Protein AF-A0AA42QEQ1-F1 (afdb_monomer)

Mean predicted aligned error: 14.88 Å

Solvent-accessible surface area (backbone atoms only — not comparable to full-atom values): 11589 Å² total; per-residue (Å²): 136,87,81,82,86,82,82,82,80,93,78,80,94,63,99,78,73,75,76,59,59,67,62,53,48,52,53,50,52,53,52,53,51,51,52,53,49,49,66,51,49,53,56,55,50,49,52,52,55,50,50,54,51,48,56,52,50,51,52,52,53,52,50,54,51,47,65,64,45,48,63,43,47,51,48,44,40,52,48,43,51,44,30,63,74,59,46,56,77,45,44,68,58,42,49,75,72,65,56,51,50,64,60,55,36,63,65,67,55,78,87,65,74,71,75,88,56,93,56,58,86,94,36,47,68,40,33,54,25,47,52,52,26,44,52,32,48,51,52,40,51,52,52,37,56,58,35,49,57,77,52,94,80,78,55,64,64,71,76,59,55,65,60,56,50,54,38,45,51,50,30,43,52,27,36,50,51,26,53,51,42,46,29,74,75,68,67,50,81,81,63,81,92,68,85,85,135

Nearest PDB structures (foldseek):
  3dyj-assembly2_B  TM=4.516E-01  e=5.632E+00  Mus musculus
  7p5j-assembly1_B  TM=1.725E-01  e=8.510E-01  Homo sapiens
  7p5c-assembly1_B  TM=2.437E-01  e=6.871E+00  Homo sapiens
  7rtt-assembly1_A  TM=2.120E-01  e=7.977E+00  Mus musculus

pLDDT: mean 71.22, std 14.42, range [29.34, 90.5]

Radius of gyration: 35.99 Å; Cα contacts (8 Å, |Δi|>4): 125; chains: 1; bounding box: 81×44×110 Å

Secondary structure (DSSP, 8-state):
-----------S--TT----HHHHHHHHHHHHHHHHHHHHHHHHHHHHHHHHHHHHHHHHHHHHHHHHHHHHHHHHHHHHHHIIIIIGGGHHHHHHTT--HHHHHHHH------------GGGHHHHHHHHHHHHHHHHHHHHHHHHHS--TTS--GGG-HHHHHHHHHHHHHHHHHHHHHHHHHH-----------

Sequence (197 aa):
MIVAEVMVPCFNFAPTCRLDWTAVSAIGGWAAAIATFLAVYVPARNYKVDNERRATRERQISFIEINRLLPKILDVRDQTKTIKNKILPEIPKALAAGADAKTVSGLLRVKGQVPFVILSDGLEMISIGVSNLQSSLDVLNAFLDAGEEIDMYGNHPFHRLSDYTTALDNVELAAQNVLLAIKKLTGIDLGGHEQGS

Structure (mmCIF, N/CA/C/O backbone):
data_AF-A0AA42QEQ1-F1
#
_entry.id   AF-A0AA42QEQ1-F1
#
loop_
_atom_site.group_PDB
_atom_site.id
_atom_site.type_symbol
_atom_site.label_atom_id
_atom_site.label_alt_id
_atom_site.label_comp_id
_atom_site.label_asym_id
_atom_site.label_entity_id
_atom_site.label_seq_id
_atom_site.pdbx_PDB_ins_code
_atom_site.Cartn_x
_atom_site.Cartn_y
_atom_site.Cartn_z
_atom_site.occupancy
_atom_site.B_iso_or_equiv
_atom_site.auth_seq_id
_atom_site.auth_comp_id
_atom_site.auth_asym_id
_atom_site.auth_atom_id
_atom_site.pdbx_PDB_model_num
ATOM 1 N N . MET A 1 1 ? 58.996 4.821 -54.619 1.00 29.34 1 MET A N 1
ATOM 2 C CA . MET A 1 1 ? 58.926 5.076 -56.076 1.00 29.34 1 MET A CA 1
ATOM 3 C C . MET A 1 1 ? 58.094 3.951 -56.670 1.00 29.34 1 MET A C 1
ATOM 5 O O . MET A 1 1 ? 58.586 2.840 -56.734 1.00 29.34 1 MET A O 1
ATOM 9 N N . ILE A 1 2 ? 56.765 4.062 -56.649 1.00 42.19 2 ILE A N 1
ATOM 10 C CA . ILE A 1 2 ? 55.896 4.634 -57.700 1.00 42.19 2 ILE A CA 1
ATOM 11 C C . ILE A 1 2 ? 56.174 3.997 -59.065 1.00 42.19 2 ILE A C 1
ATOM 13 O O . ILE A 1 2 ? 57.106 4.429 -59.727 1.00 42.19 2 ILE A O 1
ATOM 17 N N . VAL A 1 3 ? 55.313 3.069 -59.492 1.00 35.16 3 VAL A N 1
ATOM 18 C CA . VAL A 1 3 ? 54.526 3.247 -60.722 1.00 35.16 3 VAL A CA 1
ATOM 19 C C . VAL A 1 3 ? 53.133 2.698 -60.433 1.00 35.16 3 VAL A C 1
ATOM 21 O O . VAL A 1 3 ? 52.951 1.516 -60.163 1.00 35.16 3 VAL A O 1
ATOM 24 N N . ALA A 1 4 ? 52.167 3.608 -60.388 1.00 49.53 4 ALA A N 1
ATOM 25 C CA . ALA A 1 4 ? 50.756 3.291 -60.354 1.00 49.53 4 ALA A CA 1
ATOM 26 C C . ALA A 1 4 ? 50.341 2.841 -61.761 1.00 49.53 4 ALA A C 1
ATOM 28 O O . ALA A 1 4 ? 50.324 3.660 -62.676 1.00 49.53 4 ALA A O 1
ATOM 29 N N . GLU A 1 5 ? 49.992 1.570 -61.942 1.00 37.59 5 GLU A N 1
ATOM 30 C CA . GLU A 1 5 ? 49.228 1.146 -63.119 1.00 37.59 5 GLU A CA 1
ATOM 31 C C . GLU A 1 5 ? 47.741 1.339 -62.824 1.00 37.59 5 GLU A C 1
ATOM 33 O O . GLU A 1 5 ? 46.998 0.430 -62.466 1.00 37.59 5 GLU A O 1
ATOM 38 N N . VAL A 1 6 ? 47.320 2.597 -62.938 1.00 50.16 6 VAL A N 1
ATOM 39 C CA . VAL A 1 6 ? 45.921 2.952 -63.155 1.00 50.16 6 VAL A CA 1
ATOM 40 C C . VAL A 1 6 ? 45.673 2.803 -64.654 1.00 50.16 6 VAL A C 1
ATOM 42 O O . VAL A 1 6 ? 46.016 3.690 -65.432 1.00 50.16 6 VAL A O 1
ATOM 45 N N . MET A 1 7 ? 45.090 1.679 -65.071 1.00 38.28 7 MET A N 1
ATOM 46 C CA . MET A 1 7 ? 44.533 1.517 -66.417 1.00 38.28 7 MET A CA 1
ATOM 47 C C . MET A 1 7 ? 43.067 1.097 -66.342 1.00 38.28 7 MET A C 1
ATOM 49 O O . MET A 1 7 ? 42.757 -0.085 -66.289 1.00 38.28 7 MET A O 1
ATOM 53 N N . VAL A 1 8 ? 42.165 2.079 -66.396 1.00 47.53 8 VAL A N 1
ATOM 54 C CA . VAL A 1 8 ? 40.808 1.958 -66.964 1.00 47.53 8 VAL A CA 1
ATOM 55 C C . VAL A 1 8 ? 40.501 3.360 -67.533 1.00 47.53 8 VAL A C 1
ATOM 57 O O . VAL A 1 8 ? 40.665 4.320 -66.779 1.00 47.53 8 VAL A O 1
ATOM 60 N N . PRO A 1 9 ? 40.134 3.544 -68.823 1.00 45.91 9 PRO A N 1
ATOM 61 C CA . PRO A 1 9 ? 38.996 2.850 -69.415 1.00 45.91 9 PRO A CA 1
ATOM 62 C C . PRO A 1 9 ? 39.166 2.370 -70.864 1.00 45.91 9 PRO A C 1
ATOM 64 O O . PRO A 1 9 ? 39.690 3.058 -71.734 1.00 45.91 9 PRO A O 1
ATOM 67 N N . CYS A 1 10 ? 38.596 1.200 -71.150 1.00 46.97 10 CYS A N 1
ATOM 68 C CA . CYS A 1 10 ? 38.291 0.798 -72.519 1.00 46.97 10 CYS A CA 1
ATOM 69 C C . CYS A 1 10 ? 37.012 1.519 -72.966 1.00 46.97 10 CYS A C 1
ATOM 71 O O . CYS A 1 10 ? 35.909 1.010 -72.776 1.00 46.97 10 CYS A O 1
ATOM 73 N N . PHE A 1 11 ? 37.153 2.713 -73.541 1.00 50.97 11 PHE A N 1
ATOM 74 C CA . PHE A 1 11 ? 36.106 3.308 -74.370 1.00 50.97 11 PHE A CA 1
ATOM 75 C C . PHE A 1 11 ? 36.409 3.018 -75.848 1.00 50.97 11 PHE A C 1
ATOM 77 O O . PHE A 1 11 ? 37.481 3.353 -76.342 1.00 50.97 11 PHE A O 1
ATOM 84 N N . ASN A 1 12 ? 35.405 2.442 -76.518 1.00 44.94 12 ASN A N 1
ATOM 85 C CA . ASN A 1 12 ? 35.235 2.198 -77.958 1.00 44.94 12 ASN A CA 1
ATOM 86 C C . ASN A 1 12 ? 35.769 0.877 -78.563 1.00 44.94 12 ASN A C 1
ATOM 88 O O . ASN A 1 12 ? 36.923 0.742 -78.948 1.00 44.94 12 ASN A O 1
ATOM 92 N N . PHE A 1 13 ? 34.820 -0.057 -78.738 1.00 47.69 13 PHE A N 1
ATOM 93 C CA . PHE A 1 13 ? 34.635 -0.929 -79.912 1.00 47.69 13 PHE A CA 1
ATOM 94 C C . PHE A 1 13 ? 35.858 -1.690 -80.473 1.00 47.69 13 PHE A C 1
ATOM 96 O O . PHE A 1 13 ? 36.184 -1.553 -81.650 1.00 47.69 13 PHE A O 1
ATOM 103 N N . ALA A 1 14 ? 36.464 -2.588 -79.686 1.00 44.12 14 ALA A N 1
ATOM 104 C CA . ALA A 1 14 ? 37.382 -3.611 -80.207 1.00 44.12 14 ALA A CA 1
ATOM 105 C C . ALA A 1 14 ? 36.974 -5.035 -79.756 1.00 44.12 14 ALA A C 1
ATOM 107 O O . ALA A 1 14 ? 36.628 -5.225 -78.587 1.00 44.12 14 ALA A O 1
ATOM 108 N N . PRO A 1 15 ? 37.033 -6.056 -80.640 1.00 50.12 15 PRO A N 1
ATOM 109 C CA . PRO A 1 15 ? 36.522 -7.412 -80.386 1.00 50.12 15 PRO A CA 1
ATOM 110 C C . PRO A 1 15 ? 37.379 -8.256 -79.422 1.00 50.12 15 PRO A C 1
ATOM 112 O O . PRO A 1 15 ? 37.066 -9.417 -79.173 1.00 50.12 15 PRO A O 1
ATOM 115 N N . THR A 1 16 ? 38.450 -7.693 -78.856 1.00 48.38 16 THR A N 1
ATOM 116 C CA . THR A 1 16 ? 39.376 -8.380 -77.938 1.00 48.38 16 THR A CA 1
ATOM 117 C C . THR A 1 16 ? 39.482 -7.686 -76.581 1.00 48.38 16 THR A C 1
ATOM 119 O O . THR A 1 16 ? 40.536 -7.696 -75.949 1.00 48.38 16 THR A O 1
ATOM 122 N N . CYS A 1 17 ? 38.394 -7.078 -76.107 1.00 49.94 17 CYS A N 1
ATOM 123 C CA . CYS A 1 17 ? 38.320 -6.579 -74.739 1.00 49.94 17 CYS A CA 1
ATOM 124 C C . CYS A 1 17 ? 38.068 -7.769 -73.798 1.00 49.94 17 CYS A C 1
ATOM 126 O O . CYS A 1 17 ? 36.930 -8.204 -73.618 1.00 49.94 17 CYS A O 1
ATOM 128 N N . ARG A 1 18 ? 39.132 -8.358 -73.238 1.00 52.06 18 ARG A N 1
ATOM 129 C CA . ARG A 1 18 ? 38.982 -9.376 -72.191 1.00 52.06 18 ARG A CA 1
ATOM 130 C C . ARG A 1 18 ? 38.434 -8.691 -70.944 1.00 52.06 18 ARG A C 1
ATOM 132 O O . ARG A 1 18 ? 39.120 -7.874 -70.342 1.00 52.06 18 ARG A O 1
ATOM 139 N N . LEU A 1 19 ? 37.188 -9.010 -70.597 1.00 51.03 19 LEU A N 1
ATOM 140 C CA . LEU A 1 19 ? 36.575 -8.611 -69.336 1.00 51.03 19 LEU A CA 1
ATOM 141 C C . LEU A 1 19 ? 37.513 -9.048 -68.204 1.00 51.03 19 LEU A C 1
ATOM 143 O O . LEU A 1 19 ? 37.797 -10.242 -68.071 1.00 51.03 19 LEU A O 1
ATOM 147 N N . ASP A 1 20 ? 38.029 -8.093 -67.436 1.00 51.88 20 ASP A N 1
ATOM 148 C CA . ASP A 1 20 ? 38.879 -8.399 -66.295 1.00 51.88 20 ASP A CA 1
ATOM 149 C C . ASP A 1 20 ? 38.000 -9.005 -65.187 1.00 51.88 20 ASP A C 1
ATOM 151 O O . ASP A 1 20 ? 37.392 -8.314 -64.366 1.00 51.88 20 ASP A O 1
ATOM 155 N N . TRP A 1 21 ? 37.870 -10.332 -65.221 1.00 54.00 21 TRP A N 1
ATOM 156 C CA . TRP A 1 21 ? 37.104 -11.111 -64.250 1.00 54.00 21 TRP A CA 1
ATOM 157 C C . TRP A 1 21 ? 37.618 -10.919 -62.824 1.00 54.00 21 TRP A C 1
ATOM 159 O O . TRP A 1 21 ? 36.840 -11.030 -61.878 1.00 54.00 21 TRP A O 1
ATOM 169 N N . THR A 1 22 ? 38.891 -10.562 -62.657 1.00 57.88 22 THR A N 1
ATOM 170 C CA . THR A 1 22 ? 39.471 -10.192 -61.367 1.00 57.88 22 THR A CA 1
ATOM 171 C C . THR A 1 22 ? 38.863 -8.888 -60.850 1.00 57.88 22 THR A C 1
ATOM 173 O O . THR A 1 22 ? 38.401 -8.857 -59.711 1.00 57.88 22 THR A O 1
ATOM 176 N N . ALA A 1 23 ? 38.718 -7.862 -61.693 1.00 55.50 23 ALA A N 1
ATOM 177 C CA . ALA A 1 23 ? 38.034 -6.618 -61.325 1.00 55.50 23 ALA A CA 1
ATOM 178 C C . ALA A 1 23 ? 36.531 -6.827 -61.040 1.00 55.50 23 ALA A C 1
ATOM 180 O O . ALA A 1 23 ? 36.002 -6.295 -60.062 1.00 55.50 23 ALA A O 1
ATOM 181 N N . VAL A 1 24 ? 35.844 -7.659 -61.832 1.00 58.88 24 VAL A N 1
ATOM 182 C CA . VAL A 1 24 ? 34.423 -8.002 -61.613 1.00 58.88 24 VAL A CA 1
ATOM 183 C C . VAL A 1 24 ? 34.227 -8.808 -60.321 1.00 58.88 24 VAL A C 1
ATOM 185 O O . VAL A 1 24 ? 33.302 -8.535 -59.557 1.00 58.88 24 VAL A O 1
ATOM 188 N N . SER A 1 25 ? 35.113 -9.765 -60.035 1.00 57.25 25 SER A N 1
ATOM 189 C CA . SER A 1 25 ? 35.064 -10.572 -58.807 1.00 57.25 25 SER A CA 1
ATOM 190 C C . SER A 1 25 ? 35.389 -9.756 -57.554 1.00 57.25 25 SER A C 1
ATOM 192 O O . SER A 1 25 ? 34.745 -9.943 -56.521 1.00 57.25 25 SER A O 1
ATOM 194 N N . ALA A 1 26 ? 36.306 -8.789 -57.655 1.00 55.53 26 ALA A N 1
ATOM 195 C CA . ALA A 1 26 ? 36.596 -7.850 -56.581 1.00 55.53 26 ALA A CA 1
ATOM 196 C C . ALA A 1 26 ? 35.359 -6.999 -56.251 1.00 55.53 26 ALA A C 1
ATOM 198 O O . ALA A 1 26 ? 34.969 -6.926 -55.087 1.00 55.53 26 ALA A O 1
ATOM 199 N N . ILE A 1 27 ? 34.678 -6.434 -57.258 1.00 58.09 27 ILE A N 1
ATOM 200 C CA . ILE A 1 27 ? 33.432 -5.666 -57.064 1.00 58.09 27 ILE A CA 1
ATOM 201 C C . ILE A 1 27 ? 32.322 -6.550 -56.468 1.00 58.09 27 ILE A C 1
ATOM 203 O O . ILE A 1 27 ? 31.610 -6.117 -55.559 1.00 58.09 27 ILE A O 1
ATOM 207 N N . GLY A 1 28 ? 32.208 -7.806 -56.915 1.00 55.62 28 GLY A N 1
ATOM 208 C CA . GLY A 1 28 ? 31.262 -8.781 -56.364 1.00 55.62 28 GLY A CA 1
ATOM 209 C C . GLY A 1 28 ? 31.503 -9.105 -54.883 1.00 55.62 28 GLY A C 1
ATOM 210 O O . GLY A 1 28 ? 30.547 -9.204 -54.114 1.00 55.62 28 GLY A O 1
ATOM 211 N N . GLY A 1 29 ? 32.768 -9.197 -54.459 1.00 54.75 29 GLY A N 1
ATOM 212 C CA . GLY A 1 29 ? 33.143 -9.430 -53.060 1.00 54.75 29 GLY A CA 1
ATOM 213 C C . GLY A 1 29 ? 32.744 -8.281 -52.128 1.00 54.75 29 GLY A C 1
ATOM 214 O O . GLY A 1 29 ? 32.157 -8.519 -51.070 1.00 54.75 29 GLY A O 1
ATOM 215 N N . TRP A 1 30 ? 32.977 -7.030 -52.538 1.00 53.25 30 TRP A N 1
ATOM 216 C CA . TRP A 1 30 ? 32.555 -5.851 -51.767 1.00 53.25 30 TRP A CA 1
ATOM 217 C C . TRP A 1 30 ? 31.030 -5.719 -51.699 1.00 53.25 30 TRP A C 1
ATOM 219 O O . TRP A 1 30 ? 30.488 -5.410 -50.638 1.00 53.25 30 TRP A O 1
ATOM 229 N N . ALA A 1 31 ? 30.318 -6.009 -52.792 1.00 61.19 31 ALA A N 1
ATOM 230 C CA . ALA A 1 31 ? 28.856 -5.985 -52.811 1.00 61.19 31 ALA A CA 1
ATOM 231 C C . ALA A 1 31 ? 28.244 -7.018 -51.845 1.00 61.19 31 ALA A C 1
ATOM 233 O O . ALA A 1 31 ? 27.315 -6.696 -51.101 1.00 61.19 31 ALA A O 1
ATOM 234 N N . ALA A 1 32 ? 28.800 -8.233 -51.790 1.00 59.97 32 ALA A N 1
ATOM 235 C CA . ALA A 1 32 ? 28.369 -9.267 -50.849 1.00 59.97 32 ALA A CA 1
ATOM 236 C C . ALA A 1 32 ? 28.657 -8.890 -49.383 1.00 59.97 32 ALA A C 1
ATOM 238 O O . ALA A 1 32 ? 27.821 -9.127 -48.506 1.00 59.97 32 ALA A O 1
ATOM 239 N N . ALA A 1 33 ? 29.801 -8.253 -49.114 1.00 58.84 33 ALA A N 1
ATOM 240 C CA . ALA A 1 33 ? 30.166 -7.767 -47.782 1.00 58.84 33 ALA A CA 1
ATOM 241 C C . ALA A 1 33 ? 29.240 -6.634 -47.299 1.00 58.84 33 ALA A C 1
ATOM 243 O O . ALA A 1 33 ? 28.810 -6.621 -46.147 1.00 58.84 33 ALA A O 1
ATOM 244 N N . ILE A 1 34 ? 28.868 -5.707 -48.186 1.00 71.50 34 ILE A N 1
ATOM 245 C CA . ILE A 1 34 ? 27.919 -4.631 -47.863 1.00 71.50 34 ILE A CA 1
ATOM 246 C C . ILE A 1 34 ? 26.520 -5.206 -47.613 1.00 71.50 34 ILE A C 1
ATOM 248 O O . ILE A 1 34 ? 25.864 -4.822 -46.645 1.00 71.50 34 ILE A O 1
ATOM 252 N N . ALA A 1 35 ? 26.069 -6.154 -48.439 1.00 73.81 35 ALA A N 1
ATOM 253 C CA . ALA A 1 35 ? 24.764 -6.789 -48.274 1.00 73.81 35 ALA A CA 1
ATOM 254 C C . ALA A 1 35 ? 24.657 -7.559 -46.947 1.00 73.81 35 ALA A C 1
ATOM 256 O O . ALA A 1 35 ? 23.661 -7.425 -46.239 1.00 73.81 35 ALA A O 1
ATOM 257 N N . THR A 1 36 ? 25.695 -8.310 -46.567 1.00 71.62 36 THR A N 1
ATOM 258 C CA . THR A 1 36 ? 25.745 -9.012 -45.272 1.00 71.62 36 THR A CA 1
ATOM 259 C C . THR A 1 36 ? 25.843 -8.045 -44.093 1.00 71.62 36 THR A C 1
ATOM 261 O O . THR A 1 36 ? 25.139 -8.230 -43.101 1.00 71.62 36 THR A O 1
ATOM 264 N N . PHE A 1 37 ? 26.626 -6.968 -44.205 1.00 71.50 37 PHE A N 1
ATOM 265 C CA . PHE A 1 37 ? 26.679 -5.925 -43.179 1.00 71.50 37 PHE A CA 1
ATOM 266 C C . PHE A 1 37 ? 25.312 -5.262 -42.969 1.00 71.50 37 PHE A C 1
ATOM 268 O O . PHE A 1 37 ? 24.862 -5.139 -41.833 1.00 71.50 37 PHE A O 1
ATOM 275 N N . LEU A 1 38 ? 24.605 -4.896 -44.042 1.00 74.81 38 LEU A N 1
ATOM 276 C CA . LEU A 1 38 ? 23.257 -4.325 -43.954 1.00 74.81 38 LEU A CA 1
ATOM 277 C C . LEU A 1 38 ? 22.238 -5.331 -43.402 1.00 74.81 38 LEU A C 1
ATOM 279 O O . LEU A 1 38 ? 21.394 -4.945 -42.592 1.00 74.81 38 LEU A O 1
ATOM 283 N N . ALA A 1 39 ? 22.349 -6.609 -43.774 1.00 72.88 39 ALA A N 1
ATOM 284 C CA . ALA A 1 39 ? 21.482 -7.675 -43.275 1.00 72.88 39 ALA A CA 1
ATOM 285 C C . ALA A 1 39 ? 21.596 -7.878 -41.756 1.00 72.88 39 ALA A C 1
ATOM 287 O O . ALA A 1 39 ? 20.617 -8.272 -41.133 1.00 72.88 39 ALA A O 1
ATOM 288 N N . VAL A 1 40 ? 22.748 -7.575 -41.149 1.00 74.00 40 VAL A N 1
ATOM 289 C CA . VAL A 1 40 ? 22.937 -7.614 -39.687 1.00 74.00 40 VAL A CA 1
ATOM 290 C C . VAL A 1 40 ? 22.637 -6.256 -39.044 1.00 74.00 40 VAL A C 1
ATOM 292 O O . VAL A 1 40 ? 21.991 -6.178 -37.998 1.00 74.00 40 VAL A O 1
ATOM 295 N N . TYR A 1 41 ? 23.071 -5.165 -39.671 1.00 75.25 41 TYR A N 1
ATOM 296 C CA . TYR A 1 41 ? 22.978 -3.819 -39.114 1.00 75.25 41 TYR A CA 1
ATOM 297 C C . TYR A 1 41 ? 21.536 -3.305 -39.026 1.00 75.25 41 TYR A C 1
ATOM 299 O O . TYR A 1 41 ? 21.158 -2.708 -38.018 1.00 75.25 41 TYR A O 1
ATOM 307 N N . VAL A 1 42 ? 20.709 -3.546 -40.048 1.00 77.31 42 VAL A N 1
ATOM 308 C CA . VAL A 1 42 ? 19.302 -3.110 -40.067 1.00 77.31 42 VAL A CA 1
ATOM 309 C C . VAL A 1 42 ? 18.485 -3.750 -38.935 1.00 77.31 42 VAL A C 1
ATOM 311 O O . VAL A 1 42 ? 17.881 -2.995 -38.166 1.00 77.31 42 VAL A O 1
ATOM 314 N N . PRO A 1 43 ? 18.471 -5.087 -38.747 1.00 70.50 43 PRO A N 1
ATOM 315 C CA . PRO A 1 43 ? 17.753 -5.682 -37.625 1.00 70.50 43 PRO A CA 1
ATOM 316 C C . PRO A 1 43 ? 18.355 -5.293 -36.271 1.00 70.50 43 PRO A C 1
ATOM 318 O O . PRO A 1 43 ? 17.592 -5.033 -35.346 1.00 70.50 43 PRO A O 1
ATOM 321 N N . ALA A 1 44 ? 19.681 -5.152 -36.146 1.00 70.69 44 ALA A N 1
ATOM 322 C CA . ALA A 1 44 ? 20.303 -4.683 -34.903 1.00 70.69 44 ALA A CA 1
ATOM 323 C C . ALA A 1 44 ? 19.866 -3.253 -34.531 1.00 70.69 44 ALA A C 1
ATOM 325 O O . ALA A 1 44 ? 19.576 -2.960 -33.368 1.00 70.69 44 ALA A O 1
ATOM 326 N N . ARG A 1 45 ? 19.760 -2.359 -35.521 1.00 76.75 45 ARG A N 1
ATOM 327 C CA . ARG A 1 45 ? 19.262 -0.994 -35.323 1.00 76.75 45 ARG A CA 1
ATOM 328 C C . ARG A 1 45 ? 17.779 -0.984 -34.956 1.00 76.75 45 ARG A C 1
ATOM 330 O O . ARG A 1 45 ? 17.401 -0.273 -34.028 1.00 76.75 45 ARG A O 1
ATOM 337 N N . ASN A 1 46 ? 16.960 -1.777 -35.643 1.00 73.94 46 ASN A N 1
ATOM 338 C CA . ASN A 1 46 ? 15.527 -1.872 -35.360 1.00 73.94 46 ASN A CA 1
ATOM 339 C C . ASN A 1 46 ? 15.271 -2.454 -33.966 1.00 73.94 46 ASN A C 1
ATOM 341 O O . ASN A 1 46 ? 14.464 -1.904 -33.229 1.00 73.94 46 ASN A O 1
ATOM 345 N N . TYR A 1 47 ? 16.036 -3.467 -33.554 1.00 66.81 47 TYR A N 1
ATOM 346 C CA . TYR A 1 47 ? 15.964 -4.036 -32.208 1.00 66.81 47 TYR A CA 1
ATOM 347 C C . TYR A 1 47 ? 16.274 -2.996 -31.125 1.00 66.81 47 TYR A C 1
ATOM 349 O O . TYR A 1 47 ? 15.573 -2.909 -30.119 1.00 66.81 47 TYR A O 1
ATOM 357 N N . LYS A 1 48 ? 17.287 -2.150 -31.347 1.00 68.44 48 LYS A N 1
ATOM 358 C CA . LYS A 1 48 ? 17.619 -1.066 -30.417 1.00 68.44 48 LYS A CA 1
ATOM 359 C C . LYS A 1 48 ? 16.491 -0.033 -30.315 1.00 68.44 48 LYS A C 1
ATOM 361 O O . LYS A 1 48 ? 16.080 0.310 -29.211 1.00 68.44 48 LYS A O 1
ATOM 366 N N . VAL A 1 49 ? 15.962 0.417 -31.453 1.00 73.69 49 VAL A N 1
ATOM 367 C CA . VAL A 1 49 ? 14.863 1.398 -31.503 1.00 73.69 49 VAL A CA 1
ATOM 368 C C . VAL A 1 49 ? 13.575 0.829 -30.898 1.00 73.69 49 VAL A C 1
ATOM 370 O O . VAL A 1 49 ? 12.869 1.533 -30.177 1.00 73.69 49 VAL A O 1
ATOM 373 N N . ASP A 1 50 ? 13.270 -0.443 -31.145 1.00 69.06 50 ASP A N 1
ATOM 374 C CA . ASP A 1 50 ? 12.091 -1.106 -30.590 1.00 69.06 50 ASP A CA 1
ATOM 375 C C . ASP A 1 50 ? 12.212 -1.309 -29.078 1.00 69.06 50 ASP A C 1
ATOM 377 O O . ASP A 1 50 ? 11.234 -1.091 -28.363 1.00 69.06 50 ASP A O 1
ATOM 381 N N . ASN A 1 51 ? 13.404 -1.625 -28.566 1.00 70.88 51 ASN A N 1
ATOM 382 C CA . ASN A 1 51 ? 13.649 -1.699 -27.125 1.00 70.88 51 ASN A CA 1
ATOM 383 C C . ASN A 1 51 ? 13.511 -0.332 -26.447 1.00 70.88 51 ASN A C 1
ATOM 385 O O . ASN A 1 51 ? 12.877 -0.233 -25.399 1.00 70.88 51 ASN A O 1
ATOM 389 N N . GLU A 1 52 ? 14.029 0.737 -27.056 1.00 71.94 52 GLU A N 1
ATOM 390 C CA . GLU A 1 52 ? 13.867 2.104 -26.540 1.00 71.94 52 GLU A CA 1
ATOM 391 C C . GLU A 1 52 ? 12.385 2.530 -26.521 1.00 71.94 52 GLU A C 1
ATOM 393 O O . GLU A 1 52 ? 11.903 3.126 -25.551 1.00 71.94 52 GLU A O 1
ATOM 398 N N . ARG A 1 53 ? 11.619 2.167 -27.559 1.00 69.25 53 ARG A N 1
ATOM 399 C CA . ARG A 1 53 ? 10.171 2.426 -27.632 1.00 69.25 53 ARG A CA 1
ATOM 400 C C . ARG A 1 53 ? 9.378 1.618 -26.607 1.00 69.25 53 ARG A C 1
ATOM 402 O O . ARG A 1 53 ? 8.455 2.172 -26.009 1.00 69.25 53 ARG A O 1
ATOM 409 N N . ARG A 1 54 ? 9.721 0.344 -26.389 1.00 67.25 54 ARG A N 1
ATOM 410 C CA . ARG A 1 54 ? 9.110 -0.509 -25.353 1.00 67.25 54 ARG A CA 1
ATOM 411 C C . ARG A 1 54 ? 9.383 0.048 -23.961 1.00 67.25 54 ARG A C 1
ATOM 413 O O . ARG A 1 54 ? 8.427 0.320 -23.245 1.00 67.25 54 ARG A O 1
ATOM 420 N N . ALA A 1 55 ? 10.635 0.387 -23.657 1.00 64.75 55 ALA A N 1
ATOM 421 C CA . ALA A 1 55 ? 11.013 0.998 -22.384 1.00 64.75 55 ALA A CA 1
ATOM 422 C C . ALA A 1 55 ? 10.276 2.327 -22.123 1.00 64.75 55 ALA A C 1
ATOM 424 O O . ALA A 1 55 ? 9.874 2.616 -20.998 1.00 64.75 55 ALA A O 1
ATOM 425 N N . THR A 1 56 ? 10.054 3.141 -23.161 1.00 66.44 56 THR A N 1
ATOM 426 C CA . THR A 1 56 ? 9.308 4.405 -23.027 1.00 66.44 56 THR A CA 1
ATOM 427 C C . THR A 1 56 ? 7.816 4.169 -22.770 1.00 66.44 56 THR A C 1
ATOM 429 O O . THR A 1 56 ? 7.232 4.837 -21.917 1.00 66.44 56 THR A O 1
ATOM 432 N N . ARG A 1 57 ? 7.192 3.207 -23.465 1.00 66.25 57 ARG A N 1
ATOM 433 C CA . ARG A 1 57 ? 5.786 2.834 -23.225 1.00 66.25 57 ARG A CA 1
ATOM 434 C C . ARG A 1 57 ? 5.586 2.233 -21.842 1.00 66.25 57 ARG A C 1
ATOM 436 O O . ARG A 1 57 ? 4.642 2.610 -21.157 1.00 66.25 57 ARG A O 1
ATOM 443 N N . GLU A 1 58 ? 6.481 1.348 -21.423 1.00 67.19 58 GLU A N 1
ATOM 444 C CA . GLU A 1 58 ? 6.452 0.747 -20.091 1.00 67.19 58 GLU A CA 1
ATOM 445 C C . GLU A 1 58 ? 6.530 1.825 -19.014 1.00 67.19 58 GLU A C 1
ATOM 447 O O . GLU A 1 58 ? 5.683 1.844 -18.130 1.00 67.19 58 GLU A O 1
ATOM 452 N N . ARG A 1 59 ? 7.433 2.807 -19.144 1.00 66.44 59 ARG A N 1
ATOM 453 C CA . ARG A 1 59 ? 7.505 3.952 -18.219 1.00 66.44 59 ARG A CA 1
ATOM 454 C C . ARG A 1 59 ? 6.210 4.764 -18.157 1.00 66.44 59 ARG A C 1
ATOM 456 O O . ARG A 1 59 ? 5.826 5.198 -17.074 1.00 66.44 59 ARG A O 1
ATOM 463 N N . GLN A 1 60 ? 5.530 4.972 -19.284 1.00 70.00 60 GLN A N 1
ATOM 464 C CA . GLN A 1 60 ? 4.253 5.694 -19.304 1.00 70.00 60 GLN A CA 1
ATOM 465 C C . GLN A 1 60 ? 3.132 4.908 -18.615 1.00 70.00 60 GLN A C 1
ATOM 467 O O . GLN A 1 60 ? 2.409 5.478 -17.800 1.00 70.00 60 GLN A O 1
ATOM 472 N N . ILE A 1 61 ? 3.010 3.608 -18.897 1.00 70.06 61 ILE A N 1
ATOM 473 C CA . ILE A 1 61 ? 2.023 2.726 -18.252 1.00 70.06 61 ILE A CA 1
ATOM 474 C C . ILE A 1 61 ? 2.280 2.670 -16.741 1.00 70.06 61 ILE A C 1
ATOM 476 O O . ILE A 1 61 ? 1.368 2.876 -15.945 1.00 70.06 61 ILE A O 1
ATOM 480 N N . SER A 1 62 ? 3.543 2.499 -16.357 1.00 70.81 62 SER A N 1
ATOM 481 C CA . SER A 1 62 ? 4.031 2.555 -14.980 1.00 70.81 62 SER A CA 1
ATOM 482 C C . SER 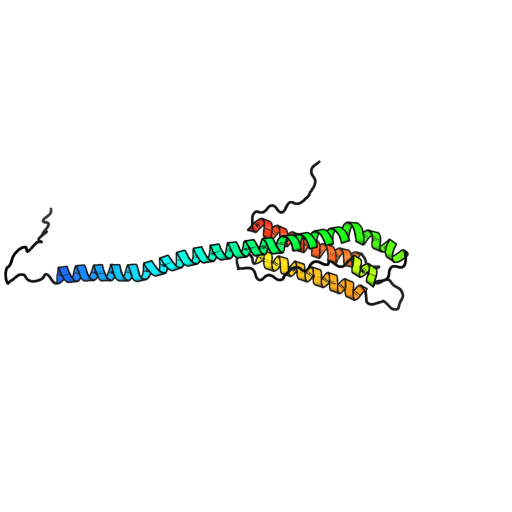A 1 62 ? 3.633 3.851 -14.265 1.00 70.81 62 SER A C 1
ATOM 484 O O . SER A 1 62 ? 3.176 3.812 -13.127 1.00 70.81 62 SER A O 1
ATOM 486 N N . PHE A 1 63 ? 3.753 5.005 -14.926 1.00 75.25 63 PHE A N 1
ATOM 487 C CA . PHE A 1 63 ? 3.3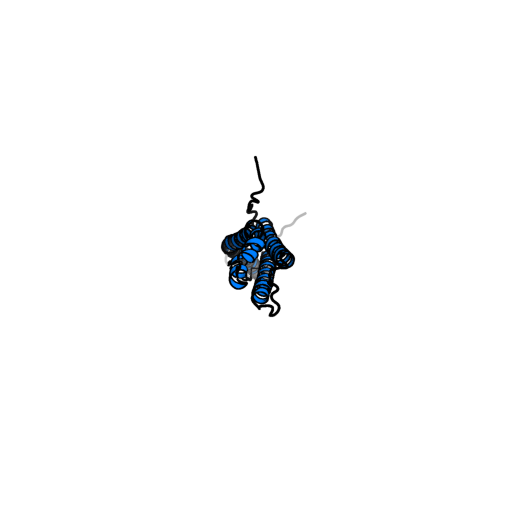87 6.297 -14.341 1.00 75.25 63 PHE A CA 1
ATOM 488 C C . PHE A 1 63 ? 1.874 6.454 -14.138 1.00 75.25 63 PHE A C 1
ATOM 490 O O . PHE A 1 63 ? 1.435 6.957 -13.103 1.00 75.25 63 PHE A O 1
ATOM 497 N N . ILE A 1 64 ? 1.068 6.003 -15.103 1.00 77.62 64 ILE A N 1
ATOM 498 C CA . ILE A 1 64 ? -0.399 6.007 -14.993 1.00 77.62 64 ILE A CA 1
ATOM 499 C C . ILE A 1 64 ? -0.839 5.148 -13.806 1.00 77.62 64 ILE A C 1
ATOM 501 O O . ILE A 1 64 ? -1.669 5.578 -13.004 1.00 77.62 64 ILE A O 1
ATOM 505 N N . GLU A 1 65 ? -0.250 3.965 -13.664 1.00 78.19 65 GLU A N 1
ATOM 506 C CA . GLU A 1 65 ? -0.616 3.033 -12.605 1.00 78.19 65 GLU A CA 1
ATOM 507 C C . GLU A 1 65 ? -0.190 3.542 -11.220 1.00 78.19 65 GLU A C 1
ATOM 509 O O . GLU A 1 65 ? -0.978 3.496 -10.276 1.00 78.19 65 GLU A O 1
ATOM 514 N N . ILE A 1 66 ? 0.994 4.154 -11.105 1.00 78.19 66 ILE A N 1
ATOM 515 C CA . ILE A 1 66 ? 1.420 4.832 -9.870 1.00 78.19 66 ILE A CA 1
ATOM 516 C C . ILE A 1 66 ? 0.446 5.951 -9.492 1.00 78.19 66 ILE A C 1
ATOM 518 O O . ILE A 1 66 ? 0.027 6.023 -8.338 1.00 78.19 66 ILE A O 1
ATOM 522 N N . ASN A 1 67 ? 0.035 6.797 -10.441 1.00 81.25 67 ASN A N 1
ATOM 523 C CA . ASN A 1 67 ? -0.919 7.877 -10.163 1.00 81.25 67 ASN A CA 1
ATOM 524 C C . ASN A 1 67 ? -2.298 7.357 -9.745 1.00 81.25 67 ASN A C 1
ATOM 526 O O . ASN A 1 67 ? -3.016 8.034 -9.011 1.00 81.25 67 ASN A O 1
ATOM 530 N N . ARG A 1 68 ? -2.669 6.150 -10.177 1.00 81.25 68 ARG A N 1
ATOM 531 C CA . ARG A 1 68 ? -3.896 5.481 -9.743 1.00 81.25 68 ARG A CA 1
ATOM 532 C C . ARG A 1 68 ? -3.773 4.887 -8.337 1.00 81.25 68 ARG A C 1
ATOM 534 O O . ARG A 1 68 ? -4.756 4.876 -7.595 1.00 81.25 68 ARG A O 1
ATOM 541 N N . LEU A 1 69 ? -2.592 4.388 -7.978 1.00 81.44 69 LEU A N 1
ATOM 542 C CA . LEU A 1 69 ? -2.319 3.770 -6.678 1.00 81.44 69 LEU A CA 1
ATOM 543 C C . LEU A 1 69 ? -2.102 4.784 -5.565 1.00 81.44 69 LEU A C 1
ATOM 545 O O . LEU A 1 69 ? -2.590 4.594 -4.452 1.00 81.44 69 LEU A O 1
ATOM 549 N N . LEU A 1 70 ? -1.390 5.862 -5.869 1.00 83.75 70 LEU A N 1
ATOM 550 C CA . LEU A 1 70 ? -0.999 6.883 -4.913 1.00 83.75 70 LEU A CA 1
ATOM 551 C C . LEU A 1 70 ? -2.155 7.393 -4.030 1.00 83.75 70 LEU A C 1
ATOM 553 O O . LEU A 1 70 ? -2.005 7.332 -2.809 1.00 83.75 70 LEU A O 1
ATOM 557 N N . PRO A 1 71 ? -3.311 7.835 -4.568 1.00 86.38 71 PRO A N 1
ATOM 558 C CA . PRO A 1 71 ? -4.402 8.325 -3.726 1.00 86.38 71 PRO A CA 1
ATOM 559 C C . PRO A 1 71 ? -4.950 7.249 -2.782 1.00 86.38 71 PRO A C 1
ATOM 561 O O . PRO A 1 71 ? -5.356 7.570 -1.672 1.00 86.38 71 PRO A O 1
ATOM 564 N N . LYS A 1 72 ? -4.915 5.970 -3.177 1.00 85.62 72 LYS A N 1
ATOM 565 C CA . LYS A 1 72 ? -5.379 4.858 -2.335 1.00 85.62 72 LYS A CA 1
ATOM 566 C C . LYS A 1 72 ? -4.423 4.580 -1.179 1.00 85.62 72 LYS A C 1
ATOM 568 O O . LYS A 1 72 ? -4.862 4.333 -0.064 1.00 85.62 72 LYS A O 1
ATOM 573 N N . ILE A 1 73 ? -3.116 4.645 -1.436 1.00 84.12 73 ILE A N 1
ATOM 574 C CA . ILE A 1 73 ? -2.090 4.467 -0.398 1.00 84.12 73 ILE A CA 1
ATOM 575 C C . ILE A 1 73 ? -2.145 5.627 0.604 1.00 84.12 73 ILE A C 1
ATOM 577 O O . ILE A 1 73 ? -2.049 5.405 1.810 1.00 84.12 73 ILE A O 1
ATOM 581 N N . LEU A 1 74 ? -2.326 6.859 0.115 1.00 85.56 74 LEU A N 1
ATOM 582 C CA . LEU A 1 74 ? -2.495 8.039 0.965 1.00 85.56 74 LEU A CA 1
ATOM 583 C C . LEU A 1 74 ? -3.761 7.937 1.825 1.00 85.56 74 LEU A C 1
ATOM 585 O O . LEU A 1 74 ? -3.683 8.174 3.025 1.00 85.56 74 LEU A O 1
ATOM 589 N N . ASP A 1 75 ? -4.883 7.508 1.245 1.00 88.62 75 ASP A N 1
ATOM 590 C CA . ASP A 1 75 ? -6.134 7.277 1.974 1.00 88.62 75 ASP A CA 1
ATOM 591 C C . ASP A 1 75 ? -5.969 6.227 3.087 1.00 88.62 75 ASP A C 1
ATOM 593 O O . ASP A 1 75 ? -6.312 6.487 4.239 1.00 88.62 75 ASP A O 1
ATOM 597 N N . VAL A 1 76 ? -5.343 5.079 2.797 1.00 86.19 76 VAL A N 1
ATOM 598 C CA . VAL A 1 76 ? -5.043 4.051 3.814 1.00 86.19 76 VAL A CA 1
ATOM 599 C C . VAL A 1 76 ? -4.169 4.610 4.938 1.00 86.19 76 VAL A C 1
ATOM 601 O O . VAL A 1 76 ? -4.461 4.390 6.117 1.00 86.19 76 VAL A O 1
ATOM 604 N N . ARG A 1 77 ? -3.117 5.365 4.601 1.00 86.31 77 ARG A N 1
ATOM 605 C CA . ARG A 1 77 ? -2.245 6.015 5.590 1.00 86.31 77 ARG A CA 1
ATOM 606 C C . ARG A 1 77 ? -3.032 6.986 6.472 1.00 86.31 77 ARG A C 1
ATOM 608 O O . ARG A 1 77 ? -2.873 6.971 7.691 1.00 86.31 77 ARG A O 1
ATOM 615 N N . ASP A 1 78 ? -3.871 7.825 5.876 1.00 88.75 78 ASP A N 1
ATOM 616 C CA . ASP A 1 78 ? -4.605 8.870 6.590 1.00 88.75 78 ASP A CA 1
ATOM 617 C C . ASP A 1 78 ? -5.728 8.282 7.462 1.0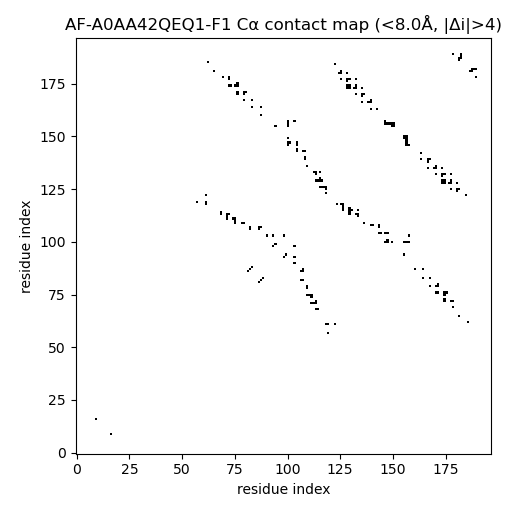0 88.75 78 ASP A C 1
ATOM 619 O O . ASP A 1 78 ? -5.932 8.734 8.595 1.00 88.75 78 ASP A O 1
ATOM 623 N N . GLN A 1 79 ? -6.388 7.211 7.005 1.00 87.75 79 GLN A N 1
ATOM 624 C CA . GLN A 1 79 ? -7.305 6.409 7.821 1.00 87.75 79 GLN A CA 1
ATOM 625 C C . GLN A 1 79 ? -6.577 5.779 9.008 1.00 87.75 79 GLN A C 1
ATOM 627 O O . GLN A 1 79 ? -7.022 5.938 10.141 1.00 87.75 79 GLN A O 1
ATOM 632 N N . THR A 1 80 ? -5.423 5.146 8.780 1.00 87.19 80 THR A N 1
ATOM 633 C CA . THR A 1 80 ? -4.621 4.509 9.841 1.00 87.19 80 THR A CA 1
ATOM 634 C C . THR A 1 80 ? -4.195 5.528 10.901 1.00 87.19 80 THR A C 1
ATOM 636 O O . THR A 1 80 ? -4.394 5.304 12.095 1.00 87.19 80 THR A O 1
ATOM 639 N N . LYS A 1 81 ? -3.711 6.707 10.483 1.00 88.19 81 LYS A N 1
ATOM 640 C CA . LYS A 1 81 ? -3.386 7.816 11.396 1.00 88.19 81 LYS A CA 1
ATOM 641 C C . LYS A 1 81 ? -4.602 8.316 12.166 1.00 88.19 81 LYS A C 1
ATOM 643 O O . LYS A 1 81 ? -4.497 8.613 13.354 1.00 88.19 81 LYS A O 1
ATOM 648 N N . THR A 1 82 ? -5.752 8.424 11.507 1.00 90.50 82 THR A N 1
ATOM 649 C CA . THR A 1 82 ? -7.003 8.841 12.151 1.00 90.50 82 THR A CA 1
ATOM 650 C C . THR A 1 82 ? -7.437 7.825 13.200 1.00 90.50 82 THR A C 1
ATOM 652 O O . THR A 1 82 ? -7.753 8.212 14.326 1.00 90.50 82 THR A O 1
ATOM 655 N N . ILE A 1 83 ? -7.393 6.536 12.865 1.00 89.44 83 ILE A N 1
ATOM 656 C CA . ILE A 1 83 ? -7.737 5.454 13.782 1.00 89.44 83 ILE A CA 1
ATOM 657 C C . ILE A 1 83 ? -6.814 5.503 15.001 1.00 89.44 83 ILE A C 1
ATOM 659 O O . ILE A 1 83 ? -7.294 5.623 16.124 1.00 89.44 83 ILE A O 1
ATOM 663 N N . LYS A 1 84 ? -5.498 5.518 14.786 1.00 87.44 84 LYS A N 1
ATOM 664 C CA . LYS A 1 84 ? -4.488 5.528 15.850 1.00 87.44 84 LYS A CA 1
ATOM 665 C C . LYS A 1 84 ? -4.580 6.755 16.761 1.00 87.44 84 LYS A C 1
ATOM 667 O O . LYS A 1 84 ? -4.563 6.614 17.979 1.00 87.44 84 LYS A O 1
ATOM 672 N N . ASN A 1 85 ? -4.706 7.953 16.188 1.00 89.50 85 ASN A N 1
ATOM 673 C CA . ASN A 1 85 ? -4.594 9.198 16.955 1.00 89.50 85 ASN A CA 1
ATOM 674 C C . ASN A 1 85 ? -5.924 9.697 17.531 1.00 89.50 85 ASN A C 1
ATOM 676 O O . ASN A 1 85 ? -5.909 10.475 18.482 1.00 89.50 85 ASN A O 1
ATOM 680 N N . LYS A 1 86 ? -7.064 9.317 16.941 1.00 90.25 86 LYS A N 1
ATOM 681 C CA . LYS A 1 86 ? -8.383 9.841 17.337 1.00 90.25 86 LYS A CA 1
ATOM 682 C C . LYS A 1 86 ? -9.349 8.768 17.814 1.00 90.25 86 LYS A C 1
ATOM 684 O O . LYS A 1 86 ? -10.091 9.024 18.750 1.00 90.25 86 LYS A O 1
ATOM 689 N N . ILE A 1 87 ? -9.371 7.598 17.176 1.00 89.19 87 ILE A N 1
ATOM 690 C CA . ILE A 1 87 ? -10.375 6.565 17.473 1.00 89.19 87 ILE A CA 1
ATOM 691 C C . ILE A 1 87 ? -9.900 5.673 18.616 1.00 89.19 87 ILE A C 1
ATOM 693 O O . ILE A 1 87 ? -10.611 5.520 19.603 1.00 89.19 87 ILE A O 1
ATOM 697 N N . LEU A 1 88 ? -8.685 5.132 18.514 1.00 86.62 88 LEU A N 1
ATOM 698 C CA . LEU A 1 88 ? -8.111 4.197 19.480 1.00 86.62 88 LEU A CA 1
ATOM 699 C C . LEU A 1 88 ? -8.131 4.731 20.931 1.00 86.62 88 LEU A C 1
ATOM 701 O O . LEU A 1 88 ? -8.535 3.978 21.818 1.00 86.62 88 LEU A O 1
ATOM 705 N N . PRO A 1 89 ? -7.810 6.017 21.204 1.00 88.50 89 PRO A N 1
ATOM 706 C CA . PRO A 1 89 ? -7.886 6.577 22.558 1.00 88.50 89 PRO A CA 1
ATOM 707 C C . PRO A 1 89 ? -9.312 6.687 23.121 1.00 88.50 89 PRO A C 1
ATOM 709 O O . PRO A 1 89 ? -9.493 6.741 24.337 1.00 88.50 89 PRO A O 1
ATOM 712 N N . GLU A 1 90 ? -10.331 6.725 22.260 1.00 88.88 90 GLU A N 1
ATOM 713 C CA . GLU A 1 90 ? -11.740 6.853 22.653 1.00 88.88 90 GLU A CA 1
ATOM 714 C C . GLU A 1 90 ? -12.417 5.487 22.865 1.00 88.88 90 GLU A C 1
ATOM 716 O O . GLU A 1 90 ? -13.479 5.416 23.488 1.00 88.88 90 GLU A O 1
ATOM 721 N N . ILE A 1 91 ? -11.788 4.384 22.433 1.00 86.50 91 ILE A N 1
ATOM 722 C CA . ILE A 1 91 ? -12.335 3.026 22.587 1.00 86.50 91 ILE A CA 1
ATOM 723 C C . ILE A 1 91 ? -12.613 2.666 24.050 1.00 86.50 91 ILE A C 1
ATOM 725 O O . ILE A 1 91 ? -13.728 2.223 24.318 1.00 86.50 91 ILE A O 1
ATOM 729 N N . PRO A 1 92 ? -11.710 2.890 25.029 1.00 85.19 92 PRO A N 1
ATOM 730 C CA . PRO A 1 92 ? -12.008 2.587 26.430 1.00 85.19 92 PRO A CA 1
ATOM 731 C C . PRO A 1 92 ? -13.291 3.256 26.939 1.00 85.19 92 PRO A C 1
ATOM 733 O O . PRO A 1 92 ? -14.050 2.649 27.691 1.00 85.19 92 PRO A O 1
ATOM 736 N N . LYS A 1 93 ? -13.561 4.494 26.502 1.00 86.00 93 LYS A N 1
ATOM 737 C CA . LYS A 1 93 ? -14.778 5.227 26.874 1.00 86.00 93 LYS A CA 1
ATOM 738 C C . LYS A 1 93 ? -16.011 4.647 26.186 1.00 86.00 93 LYS A C 1
ATOM 740 O O . LYS A 1 93 ? -17.041 4.496 26.833 1.00 86.00 93 LYS A O 1
ATOM 745 N N . ALA A 1 94 ? -15.906 4.297 24.904 1.00 84.38 94 ALA A N 1
ATOM 746 C CA . ALA A 1 94 ? -16.986 3.648 24.165 1.00 84.38 94 ALA A CA 1
ATOM 747 C C . ALA A 1 94 ? -17.352 2.286 24.780 1.00 84.38 94 ALA A C 1
ATOM 749 O O . ALA A 1 94 ? -18.529 1.997 24.981 1.00 84.38 94 ALA A O 1
ATOM 750 N N . LEU A 1 95 ? -16.349 1.487 25.158 1.00 82.62 95 LEU A N 1
ATOM 751 C CA . LEU A 1 95 ? -16.530 0.212 25.854 1.00 82.62 95 LEU A CA 1
ATOM 752 C C . LEU A 1 95 ? -17.214 0.400 27.215 1.00 82.62 95 LEU A C 1
ATOM 754 O O . LEU A 1 95 ? -18.174 -0.302 27.520 1.00 82.62 95 LEU A O 1
ATOM 758 N N . ALA A 1 96 ? -16.778 1.388 28.004 1.00 83.19 96 ALA A N 1
ATOM 759 C CA . ALA A 1 96 ? -17.409 1.724 29.282 1.00 83.19 96 ALA A CA 1
ATOM 760 C C . ALA A 1 96 ? -18.860 2.222 29.126 1.00 83.19 96 ALA A C 1
ATOM 762 O O . ALA A 1 96 ? -19.677 2.022 30.021 1.00 83.19 96 ALA A O 1
ATOM 763 N N . ALA A 1 97 ? -19.191 2.838 27.987 1.00 85.38 97 ALA A N 1
ATOM 764 C CA . ALA A 1 97 ? -20.546 3.255 27.630 1.00 85.38 97 ALA A CA 1
ATOM 765 C C . ALA A 1 97 ? -21.426 2.110 27.084 1.00 85.38 97 ALA A C 1
ATOM 767 O O . ALA A 1 97 ? -22.587 2.345 26.751 1.00 85.38 97 ALA A O 1
ATOM 768 N N . GLY A 1 98 ? -20.899 0.883 26.997 1.00 82.69 98 GLY A N 1
ATOM 769 C CA . GLY A 1 98 ? -21.636 -0.293 26.535 1.00 82.69 98 GLY A CA 1
ATOM 770 C C . GLY A 1 98 ? -21.604 -0.517 25.023 1.00 82.69 98 GLY A C 1
ATOM 771 O O . GLY A 1 98 ? -22.484 -1.202 24.506 1.00 82.69 98 GLY A O 1
ATOM 772 N N . ALA A 1 99 ? -20.625 0.043 24.301 1.00 83.31 99 ALA A N 1
ATOM 773 C CA . ALA A 1 99 ? -20.437 -0.265 22.884 1.00 83.31 99 ALA A CA 1
ATOM 774 C C . ALA A 1 99 ? -20.167 -1.765 22.675 1.00 83.31 99 ALA A C 1
ATOM 776 O O . ALA A 1 99 ? -19.353 -2.384 23.371 1.00 83.31 99 ALA A O 1
ATOM 777 N N . ASP A 1 100 ? -20.838 -2.349 21.688 1.00 82.19 100 ASP A N 1
ATOM 778 C CA . ASP A 1 100 ? -20.659 -3.741 21.303 1.00 82.19 100 ASP A CA 1
ATOM 779 C C . ASP A 1 100 ? -19.413 -3.931 20.422 1.00 82.19 100 ASP A C 1
ATOM 781 O O . ASP A 1 100 ? -18.904 -3.001 19.789 1.00 82.19 100 ASP A O 1
ATOM 785 N N . ALA A 1 101 ? -18.922 -5.172 20.380 1.00 79.50 101 ALA A N 1
ATOM 786 C CA . ALA A 1 101 ? -17.725 -5.566 19.639 1.00 79.50 101 ALA A CA 1
ATOM 787 C C . ALA A 1 101 ? -17.773 -5.151 18.158 1.00 79.50 101 ALA A C 1
ATOM 789 O O . ALA A 1 101 ? -16.790 -4.640 17.625 1.00 79.50 101 ALA A O 1
ATOM 790 N N . LYS A 1 102 ? -18.944 -5.271 17.524 1.00 84.12 102 LYS A N 1
ATOM 791 C CA . LYS A 1 102 ? -19.152 -4.932 16.112 1.00 84.12 102 LYS A CA 1
ATOM 792 C C . LYS A 1 102 ? -19.072 -3.430 15.830 1.00 84.12 102 LYS A C 1
ATOM 794 O O . LYS A 1 102 ? -18.600 -3.012 14.773 1.00 84.12 102 LYS A O 1
ATOM 799 N N . THR A 1 103 ? -19.528 -2.595 16.762 1.00 84.88 103 THR A N 1
ATOM 800 C CA . THR A 1 103 ? -19.382 -1.140 16.627 1.00 84.88 103 THR A CA 1
ATOM 801 C C . THR A 1 103 ? -17.914 -0.739 16.729 1.00 84.88 103 THR A C 1
ATOM 803 O O . THR A 1 103 ? -17.436 0.055 15.919 1.00 84.88 103 THR A O 1
ATOM 806 N N . VAL A 1 104 ? -17.172 -1.316 17.679 1.00 84.25 104 VAL A N 1
ATOM 807 C CA . VAL A 1 104 ? -15.741 -1.028 17.864 1.00 84.25 104 VAL A CA 1
ATOM 808 C C . VAL A 1 104 ? -14.915 -1.521 16.674 1.00 84.25 104 VAL A C 1
ATOM 810 O O . VAL A 1 104 ? -14.095 -0.762 16.150 1.00 84.25 104 VAL A O 1
ATOM 813 N N . SER A 1 105 ? -15.169 -2.736 16.181 1.00 83.94 105 SER A N 1
ATOM 814 C CA . SER A 1 105 ? -14.486 -3.270 15.000 1.00 83.94 105 SER A CA 1
ATOM 815 C C . SER A 1 105 ? -14.738 -2.408 13.759 1.00 83.94 105 SER A C 1
ATOM 817 O O . SER A 1 105 ? -13.807 -2.090 13.018 1.00 83.94 105 SER A O 1
ATOM 819 N N . GLY A 1 106 ? -15.975 -1.938 13.567 1.00 85.12 106 GLY A N 1
ATOM 820 C CA . GLY A 1 106 ? -16.353 -1.056 12.465 1.00 85.12 106 GLY A CA 1
ATOM 821 C C . GLY A 1 106 ? -15.655 0.309 12.490 1.00 85.12 106 GLY A C 1
ATOM 822 O O . GLY A 1 106 ? -15.419 0.884 11.425 1.00 85.12 106 GLY A O 1
ATOM 823 N N . LEU A 1 107 ? -15.303 0.816 13.677 1.00 85.12 107 LEU A N 1
ATOM 824 C CA . LEU A 1 107 ? -14.539 2.058 13.855 1.00 85.12 107 LEU A CA 1
ATOM 825 C C . LEU A 1 107 ? -13.039 1.872 13.593 1.00 85.12 107 LEU A C 1
ATOM 827 O O . LEU A 1 107 ? -12.378 2.802 13.133 1.00 85.12 107 LEU A O 1
ATOM 831 N N . LEU A 1 108 ? -12.505 0.687 13.887 1.00 84.38 108 LEU A N 1
ATOM 832 C CA . LEU A 1 108 ? -11.097 0.342 13.685 1.00 84.38 108 LEU A CA 1
ATOM 833 C C . LEU A 1 108 ? -10.780 -0.136 12.260 1.00 84.38 108 LEU A C 1
ATOM 835 O O . LEU A 1 108 ? -9.612 -0.172 11.872 1.00 84.38 108 LEU A O 1
ATOM 839 N N . ARG A 1 109 ? -11.792 -0.523 11.478 1.00 87.00 109 ARG A N 1
ATOM 840 C CA . ARG A 1 109 ? -11.599 -1.093 10.142 1.00 87.00 109 ARG A CA 1
ATOM 841 C C . ARG A 1 109 ? -11.182 -0.027 9.125 1.00 87.00 109 ARG A C 1
ATOM 843 O O . ARG A 1 109 ? -11.898 0.950 8.895 1.00 87.00 109 ARG A O 1
ATOM 850 N N . VAL A 1 110 ? -10.060 -0.264 8.448 1.00 82.75 110 VAL A N 1
ATOM 851 C CA . VAL A 1 110 ? -9.615 0.531 7.292 1.00 82.75 110 VAL A CA 1
ATOM 852 C C . VAL A 1 110 ? -10.436 0.113 6.069 1.00 82.75 110 VAL A C 1
ATOM 854 O O . VAL A 1 110 ? -10.486 -1.063 5.717 1.00 82.75 110 VAL A O 1
ATOM 857 N N . LYS A 1 111 ? -11.111 1.066 5.419 1.00 76.56 111 LYS A N 1
ATOM 858 C CA . LYS A 1 111 ? -12.070 0.798 4.326 1.00 76.56 111 LYS A CA 1
ATOM 859 C C . LYS A 1 111 ? -11.444 0.864 2.929 1.00 76.56 111 LYS A C 1
ATOM 861 O O . LYS A 1 111 ? -12.121 0.589 1.940 1.00 76.56 111 LYS A O 1
ATOM 866 N N . GLY A 1 112 ? -10.170 1.240 2.837 1.00 66.38 112 GLY A N 1
ATOM 867 C CA . GLY A 1 112 ? -9.434 1.323 1.577 1.00 66.38 112 GLY A CA 1
ATOM 868 C C . GLY A 1 112 ? -9.014 -0.052 1.049 1.00 66.38 112 GLY A C 1
ATOM 869 O O . GLY A 1 112 ? -8.443 -0.854 1.780 1.00 66.38 112 GLY A O 1
ATOM 870 N N . GLN A 1 113 ? -9.253 -0.308 -0.241 1.00 65.31 113 GLN A N 1
ATOM 871 C CA . GLN A 1 113 ? -8.663 -1.444 -0.957 1.00 65.31 113 GLN A CA 1
ATOM 872 C C . GLN A 1 113 ? -7.392 -0.996 -1.675 1.00 65.31 113 GLN A C 1
ATOM 874 O O . GLN A 1 113 ? -7.444 -0.095 -2.524 1.00 65.31 113 GLN A O 1
ATOM 879 N N . VAL A 1 114 ? -6.269 -1.652 -1.389 1.00 63.47 114 VAL A N 1
ATOM 880 C CA . VAL A 1 114 ? -5.030 -1.457 -2.141 1.00 63.47 114 VAL A CA 1
ATOM 881 C C . VAL A 1 114 ? -5.028 -2.477 -3.283 1.00 63.47 114 VAL A C 1
ATOM 883 O O . VAL A 1 114 ? -5.036 -3.678 -3.032 1.00 63.47 114 VAL A O 1
ATOM 886 N N . PRO A 1 115 ? -5.088 -2.049 -4.555 1.00 61.06 115 PRO A N 1
ATOM 887 C CA . PRO A 1 115 ? -5.073 -2.988 -5.668 1.00 61.06 115 PRO A CA 1
ATOM 888 C C . PRO A 1 115 ? -3.761 -3.762 -5.661 1.00 61.06 115 PRO A C 1
ATOM 890 O O . PRO A 1 115 ? -2.698 -3.152 -5.563 1.00 61.06 115 PRO A O 1
ATOM 893 N N . PHE A 1 116 ? -3.829 -5.078 -5.840 1.00 57.56 116 PHE A N 1
ATOM 894 C CA . PHE A 1 116 ? -2.656 -5.832 -6.255 1.00 57.56 116 PHE A CA 1
ATOM 895 C C . PHE A 1 116 ? -2.273 -5.373 -7.660 1.00 57.56 116 PHE A C 1
ATOM 897 O O . PHE A 1 116 ? -3.102 -5.415 -8.573 1.00 57.56 116 PHE A O 1
ATOM 904 N N . VAL A 1 117 ? -1.036 -4.912 -7.834 1.00 59.78 117 VAL A N 1
ATOM 905 C CA . VAL A 1 117 ? -0.564 -4.437 -9.132 1.00 59.78 117 VAL A CA 1
ATOM 906 C C . VAL A 1 117 ? 0.690 -5.182 -9.527 1.00 59.78 117 VAL A C 1
ATOM 908 O O . VAL A 1 117 ? 1.736 -5.053 -8.898 1.00 59.78 117 VAL A O 1
ATOM 911 N N . ILE A 1 118 ? 0.581 -5.931 -10.621 1.00 58.44 118 ILE A N 1
ATOM 912 C CA . ILE A 1 118 ? 1.734 -6.501 -11.309 1.00 58.44 118 ILE A CA 1
ATOM 913 C C . ILE A 1 118 ? 2.330 -5.376 -12.147 1.00 58.44 118 ILE A C 1
ATOM 915 O O . ILE A 1 118 ? 1.854 -5.069 -13.240 1.00 58.44 118 ILE A O 1
ATOM 919 N N . LEU A 1 119 ? 3.323 -4.704 -11.581 1.00 62.97 119 LEU A N 1
ATOM 920 C CA . LEU A 1 119 ? 4.062 -3.660 -12.273 1.00 62.97 119 LEU A CA 1
ATOM 921 C C . LEU A 1 119 ? 5.227 -4.281 -13.064 1.00 62.97 119 LEU A C 1
ATOM 923 O O . LEU A 1 119 ? 5.666 -5.388 -12.762 1.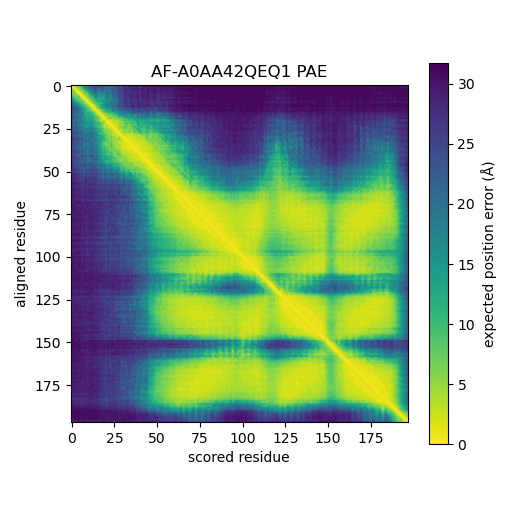00 62.97 119 LEU A O 1
ATOM 927 N N . SER A 1 120 ? 5.712 -3.571 -14.086 1.00 65.31 120 SER A N 1
ATOM 928 C CA . SER A 1 120 ? 6.893 -3.970 -14.868 1.00 65.31 120 SER A CA 1
ATOM 929 C C . SER A 1 120 ? 8.153 -4.085 -13.997 1.00 65.31 120 SER A C 1
ATOM 931 O O . SER A 1 120 ? 8.202 -3.503 -12.912 1.00 65.31 120 SER A O 1
ATOM 933 N N . ASP A 1 121 ? 9.197 -4.763 -14.494 1.00 64.88 121 ASP A N 1
ATOM 934 C CA . ASP A 1 121 ? 10.469 -5.008 -13.781 1.00 64.88 121 ASP A CA 1
ATOM 935 C C . ASP A 1 121 ? 11.069 -3.742 -13.134 1.00 64.88 121 ASP A C 1
ATOM 937 O O . ASP A 1 121 ? 11.652 -3.787 -12.055 1.00 64.88 121 ASP A O 1
ATOM 941 N N . GLY A 1 122 ? 10.871 -2.566 -13.742 1.00 62.72 122 GLY A N 1
ATOM 942 C CA . GLY A 1 122 ? 11.341 -1.286 -13.199 1.00 62.72 122 GLY A CA 1
ATOM 943 C C . GLY A 1 122 ? 10.623 -0.795 -11.931 1.00 62.72 122 GLY A C 1
ATOM 944 O O . GLY A 1 122 ? 11.057 0.191 -11.338 1.00 62.72 122 GLY A O 1
ATOM 945 N N . LEU A 1 123 ? 9.530 -1.438 -11.518 1.00 70.56 123 LEU A N 1
ATOM 946 C CA . LEU A 1 123 ? 8.672 -1.049 -10.394 1.00 70.56 123 LEU A CA 1
ATOM 947 C C . LEU A 1 123 ? 8.461 -2.186 -9.377 1.00 70.56 123 LEU A C 1
ATOM 949 O O . LEU A 1 123 ? 7.571 -2.099 -8.526 1.00 70.56 123 LEU A O 1
ATOM 953 N N . GLU A 1 124 ? 9.285 -3.231 -9.429 1.00 75.81 124 GLU A N 1
ATOM 954 C CA . GLU A 1 124 ? 9.206 -4.394 -8.538 1.00 75.81 124 GLU A CA 1
ATOM 955 C C . GLU A 1 124 ? 9.155 -3.988 -7.053 1.00 75.81 124 GLU A C 1
ATOM 957 O O . GLU A 1 124 ? 8.315 -4.472 -6.298 1.00 75.81 124 GLU A O 1
ATOM 962 N N . MET A 1 125 ? 9.959 -2.998 -6.647 1.00 74.12 125 MET A N 1
ATOM 963 C CA . MET A 1 125 ? 9.951 -2.476 -5.273 1.00 74.12 125 MET A CA 1
ATOM 964 C C . MET A 1 125 ? 8.594 -1.893 -4.842 1.00 74.12 125 MET A C 1
ATOM 966 O O . MET A 1 125 ? 8.211 -2.033 -3.681 1.00 74.12 125 MET A O 1
ATOM 970 N N . ILE A 1 126 ? 7.856 -1.245 -5.753 1.00 77.81 126 ILE A N 1
ATOM 971 C CA . ILE A 1 126 ? 6.513 -0.720 -5.456 1.00 77.81 126 ILE A CA 1
ATOM 972 C C . ILE A 1 126 ? 5.520 -1.876 -5.354 1.00 77.81 126 ILE A C 1
ATOM 974 O O . ILE A 1 126 ? 4.705 -1.877 -4.438 1.00 77.81 126 ILE A O 1
ATOM 978 N N . SER A 1 127 ? 5.614 -2.872 -6.238 1.00 79.50 127 SER A N 1
ATOM 979 C CA . SER A 1 127 ? 4.757 -4.065 -6.204 1.00 79.50 127 SER A CA 1
ATOM 980 C C . SER A 1 127 ? 4.913 -4.848 -4.892 1.00 79.50 127 SER A C 1
ATOM 982 O O . SER A 1 127 ? 3.923 -5.161 -4.225 1.00 79.50 127 SER A O 1
ATOM 984 N N . ILE A 1 128 ? 6.157 -5.076 -4.455 1.00 80.88 128 ILE A N 1
ATOM 985 C CA . ILE A 1 128 ? 6.465 -5.710 -3.164 1.00 80.88 128 ILE A CA 1
ATOM 986 C C . ILE A 1 128 ? 5.902 -4.869 -2.013 1.00 80.88 128 ILE A C 1
ATOM 988 O O . ILE A 1 128 ? 5.236 -5.396 -1.123 1.00 80.88 128 ILE A O 1
ATOM 992 N N . GLY A 1 129 ? 6.122 -3.551 -2.040 1.00 81.50 129 GLY A N 1
ATOM 993 C CA . GLY A 1 129 ? 5.603 -2.644 -1.017 1.00 81.50 129 GLY A CA 1
ATOM 994 C C . GLY A 1 129 ? 4.076 -2.683 -0.911 1.00 81.50 129 GLY A C 1
ATOM 995 O O . GLY A 1 129 ? 3.534 -2.803 0.186 1.00 81.50 129 GLY A O 1
ATOM 996 N N . VAL A 1 130 ? 3.381 -2.629 -2.047 1.00 81.19 130 VAL A N 1
ATOM 997 C CA . VAL A 1 130 ? 1.917 -2.720 -2.133 1.00 81.19 130 VAL A CA 1
ATOM 998 C C . VAL A 1 130 ? 1.410 -4.063 -1.604 1.00 81.19 130 VAL A C 1
ATOM 1000 O O . VAL A 1 130 ? 0.444 -4.092 -0.844 1.00 81.19 130 VAL A O 1
ATOM 1003 N N . SER A 1 131 ? 2.089 -5.162 -1.932 1.00 81.69 131 SER A N 1
ATOM 1004 C CA . SER A 1 131 ? 1.738 -6.504 -1.445 1.00 81.69 131 SER A CA 1
ATOM 1005 C C . SER A 1 131 ? 1.887 -6.625 0.078 1.00 81.69 131 SER A C 1
ATOM 1007 O O . SER A 1 131 ? 1.018 -7.185 0.749 1.00 81.69 131 SER A O 1
ATOM 1009 N N . ASN A 1 132 ? 2.945 -6.039 0.645 1.00 82.50 132 ASN A N 1
ATOM 1010 C CA . ASN A 1 132 ? 3.164 -5.999 2.093 1.00 82.50 132 ASN A CA 1
ATOM 1011 C C . ASN A 1 132 ? 2.118 -5.136 2.813 1.00 82.50 132 ASN A C 1
ATOM 1013 O O . ASN A 1 132 ? 1.663 -5.492 3.902 1.00 82.50 132 ASN A O 1
ATOM 1017 N N . LEU A 1 133 ? 1.712 -4.018 2.204 1.00 82.25 133 LEU A N 1
ATOM 1018 C CA . LEU A 1 133 ? 0.636 -3.178 2.724 1.00 82.25 133 LEU A CA 1
ATOM 1019 C C . LEU A 1 133 ? -0.697 -3.932 2.739 1.00 82.25 133 LEU A C 1
ATOM 1021 O O . LEU A 1 133 ? -1.368 -3.942 3.768 1.00 82.25 133 LEU A O 1
ATOM 1025 N N . GLN A 1 134 ? -1.048 -4.607 1.641 1.00 84.19 134 GLN A N 1
ATOM 1026 C CA . GLN A 1 134 ? -2.267 -5.413 1.574 1.00 84.19 134 GLN A CA 1
ATOM 1027 C C . GLN A 1 134 ? -2.262 -6.530 2.624 1.00 84.19 134 GLN A C 1
ATOM 1029 O O . GLN A 1 134 ? -3.222 -6.662 3.374 1.00 84.19 134 GLN A O 1
ATOM 1034 N N . SER A 1 135 ? -1.149 -7.253 2.762 1.00 82.38 135 SER A N 1
ATOM 1035 C CA . SER A 1 135 ? -1.014 -8.307 3.779 1.00 82.38 135 SER A CA 1
ATOM 1036 C C . SER A 1 135 ? -1.199 -7.763 5.201 1.00 82.38 135 SER A C 1
ATOM 1038 O O . SER A 1 135 ? -1.821 -8.402 6.043 1.00 82.38 135 SER A O 1
ATOM 1040 N N . SER A 1 136 ? -0.692 -6.556 5.472 1.00 82.00 136 SER A N 1
ATOM 1041 C CA . SER A 1 136 ? -0.839 -5.908 6.782 1.00 82.00 136 SER A CA 1
ATOM 1042 C C . SER A 1 136 ? -2.294 -5.505 7.061 1.00 82.00 136 SER A C 1
ATOM 1044 O O . SER A 1 136 ? -2.761 -5.632 8.192 1.00 82.00 136 SER A O 1
ATOM 1046 N N . LEU A 1 137 ? -3.029 -5.062 6.033 1.00 82.81 137 LEU A N 1
ATOM 1047 C CA . LEU A 1 137 ? -4.467 -4.789 6.126 1.00 82.81 137 LEU A CA 1
ATOM 1048 C C . LEU A 1 137 ? -5.277 -6.068 6.352 1.00 82.81 137 LEU A C 1
ATOM 1050 O O . LEU A 1 137 ? -6.208 -6.060 7.154 1.00 82.81 137 LEU A O 1
ATOM 1054 N N . ASP A 1 138 ? -4.917 -7.162 5.685 1.00 82.19 138 ASP A N 1
ATOM 1055 C CA . ASP A 1 138 ? -5.584 -8.455 5.854 1.00 82.19 138 ASP A CA 1
ATOM 1056 C C . ASP A 1 138 ? -5.396 -8.987 7.280 1.00 82.19 138 ASP A C 1
ATOM 1058 O O . ASP A 1 138 ? -6.356 -9.438 7.901 1.00 82.19 138 ASP A O 1
ATOM 1062 N N . VAL A 1 139 ? -4.190 -8.848 7.842 1.00 81.31 139 VAL A N 1
ATOM 1063 C CA . VAL A 1 139 ? -3.906 -9.189 9.244 1.00 81.31 139 VAL A CA 1
ATOM 1064 C C . VAL A 1 139 ? -4.721 -8.323 10.207 1.00 81.31 139 VAL A C 1
ATOM 1066 O O . VAL A 1 139 ? -5.319 -8.856 11.139 1.00 81.31 139 VAL A O 1
ATOM 1069 N N . LEU A 1 140 ? -4.794 -7.005 9.983 1.00 81.94 140 LEU A N 1
ATOM 1070 C CA . LEU A 1 140 ? -5.629 -6.114 10.797 1.00 81.94 140 LEU A CA 1
ATOM 1071 C C . LEU A 1 140 ? -7.106 -6.530 10.745 1.00 81.94 140 LEU A C 1
ATOM 1073 O O . LEU A 1 140 ? -7.748 -6.624 11.786 1.00 81.94 140 LEU A O 1
ATOM 1077 N N . ASN A 1 141 ? -7.639 -6.802 9.553 1.00 85.75 141 ASN A N 1
ATOM 1078 C CA . ASN A 1 141 ? -9.027 -7.226 9.385 1.00 85.75 141 ASN A CA 1
ATOM 1079 C C . ASN A 1 141 ? -9.296 -8.570 10.067 1.00 85.75 141 ASN A C 1
ATOM 1081 O O . ASN A 1 141 ? -10.292 -8.683 10.771 1.00 85.75 141 ASN A O 1
ATOM 1085 N N . ALA A 1 142 ? -8.386 -9.538 9.948 1.00 80.94 142 ALA A N 1
ATOM 1086 C CA . ALA A 1 142 ? -8.503 -10.822 10.632 1.00 80.94 142 ALA A CA 1
ATOM 1087 C C . ALA A 1 142 ? -8.488 -10.670 12.162 1.00 80.94 142 ALA A C 1
ATOM 1089 O O . ALA A 1 142 ? -9.250 -11.343 12.851 1.00 80.94 142 ALA A O 1
ATOM 1090 N N . PHE A 1 143 ? -7.667 -9.762 12.705 1.00 79.19 143 PHE A N 1
ATOM 1091 C CA . PHE A 1 143 ? -7.697 -9.441 14.135 1.00 79.19 143 PHE A CA 1
ATOM 1092 C C . PHE A 1 143 ? -9.019 -8.802 14.562 1.00 79.19 143 PHE A C 1
ATOM 1094 O O . PHE A 1 143 ? -9.528 -9.125 15.631 1.00 79.19 143 PHE A O 1
ATOM 1101 N N . LEU A 1 144 ? -9.582 -7.910 13.745 1.00 84.19 144 LEU A N 1
ATOM 1102 C CA . LEU A 1 144 ? -10.881 -7.297 14.019 1.00 84.19 144 LEU A CA 1
ATOM 1103 C C . LEU A 1 144 ? -12.014 -8.320 13.959 1.00 84.19 144 LEU A C 1
ATOM 1105 O O . LEU A 1 144 ? -12.857 -8.311 14.847 1.00 84.19 144 LEU A O 1
ATOM 1109 N N . ASP A 1 145 ? -12.003 -9.209 12.966 1.00 84.06 145 ASP A N 1
ATOM 1110 C CA . ASP A 1 145 ? -12.977 -10.295 12.827 1.00 84.06 145 ASP A CA 1
ATOM 1111 C C . ASP A 1 145 ? -12.889 -11.258 14.026 1.00 84.06 145 ASP A C 1
ATOM 1113 O O . ASP A 1 145 ? -13.906 -11.595 14.624 1.00 84.06 145 ASP A O 1
ATOM 1117 N N . ALA A 1 146 ? -11.676 -11.623 14.457 1.00 77.88 146 ALA A N 1
ATOM 1118 C CA . ALA A 1 146 ? -11.467 -12.421 15.667 1.00 77.88 146 ALA A CA 1
ATOM 1119 C C . ALA A 1 146 ? -11.920 -11.685 16.940 1.00 77.88 146 ALA A C 1
ATOM 1121 O O . ALA A 1 146 ? -12.421 -12.302 17.874 1.00 77.88 146 ALA A O 1
ATOM 1122 N N . GLY A 1 147 ? -11.774 -10.358 16.977 1.00 74.38 147 GLY A N 1
ATOM 1123 C CA . GLY A 1 147 ? -12.293 -9.516 18.050 1.00 74.38 147 GLY A CA 1
ATOM 1124 C C . GLY A 1 147 ? -13.819 -9.364 18.044 1.00 74.38 147 GLY A C 1
ATOM 1125 O O . GLY A 1 147 ? -14.388 -8.935 19.042 1.00 74.38 147 GLY A O 1
ATOM 1126 N N . GLU A 1 148 ? -14.510 -9.701 16.954 1.00 77.19 148 GLU A N 1
ATOM 1127 C CA . GLU A 1 148 ? -15.978 -9.760 16.914 1.00 77.19 148 GLU A CA 1
ATOM 1128 C C . GLU A 1 148 ? -16.523 -11.070 17.509 1.00 77.19 148 GLU A C 1
ATOM 1130 O O . GLU A 1 148 ? -17.672 -11.105 17.962 1.00 77.19 148 GLU A O 1
ATOM 1135 N N . GLU A 1 149 ? -15.715 -12.135 17.552 1.00 69.12 149 GLU A N 1
ATOM 1136 C CA . GLU A 1 149 ? -16.087 -13.406 18.174 1.00 69.12 149 GLU A CA 1
ATOM 1137 C C . GLU A 1 149 ? -16.129 -13.245 19.706 1.00 69.12 149 GLU A C 1
ATOM 1139 O O . GLU A 1 149 ? -15.120 -13.091 20.389 1.00 69.12 149 GLU A O 1
ATOM 1144 N N . ILE A 1 150 ? -17.348 -13.209 20.249 1.00 57.00 150 ILE A N 1
ATOM 1145 C CA . ILE A 1 150 ? -17.652 -12.946 21.662 1.00 57.00 150 ILE A CA 1
ATOM 1146 C C . ILE A 1 150 ? -16.946 -13.960 22.576 1.00 57.00 150 ILE A C 1
ATOM 1148 O O . ILE A 1 150 ? -17.184 -15.164 22.463 1.00 57.00 150 ILE A O 1
ATOM 1152 N N . ASP A 1 151 ? -16.189 -13.476 23.566 1.00 53.56 151 ASP A N 1
ATOM 1153 C CA . ASP A 1 151 ? -15.754 -14.316 24.682 1.00 53.56 151 ASP A CA 1
ATOM 1154 C C . ASP A 1 151 ? -16.940 -14.530 25.643 1.00 53.56 151 ASP A C 1
ATOM 1156 O O . ASP A 1 151 ? -17.475 -13.582 26.230 1.00 53.56 151 ASP A O 1
ATOM 1160 N N . MET A 1 152 ? -17.374 -15.787 25.802 1.00 47.59 152 MET A N 1
ATOM 1161 C CA . MET A 1 152 ? -18.512 -16.198 26.647 1.00 47.59 152 MET A CA 1
ATOM 1162 C C . MET A 1 152 ? -18.361 -15.796 28.128 1.00 47.59 152 MET A C 1
ATOM 1164 O O . MET A 1 152 ? -19.312 -15.913 28.901 1.00 47.59 152 MET A O 1
ATOM 1168 N N . TYR A 1 153 ? -17.185 -15.309 28.526 1.00 53.75 153 TYR A N 1
ATOM 1169 C CA . TYR A 1 153 ? -16.817 -14.987 29.902 1.00 53.75 153 TYR A CA 1
ATOM 1170 C C . TYR A 1 153 ? -16.844 -13.489 30.244 1.00 53.75 153 TYR A C 1
ATOM 1172 O O . TYR A 1 153 ? -16.395 -13.102 31.321 1.00 53.75 153 TYR A O 1
ATOM 1180 N N . GLY A 1 154 ? -17.389 -12.632 29.372 1.00 53.12 154 GLY A N 1
ATOM 1181 C CA . GLY A 1 154 ? -17.630 -11.218 29.694 1.00 53.12 154 GLY A CA 1
ATOM 1182 C C . GLY A 1 154 ? -16.389 -10.320 29.661 1.00 53.12 154 GLY A C 1
ATOM 1183 O O . GLY A 1 154 ? -16.474 -9.158 30.054 1.00 53.12 154 GLY A O 1
ATOM 1184 N N . ASN A 1 155 ? -15.256 -10.820 29.161 1.00 60.25 155 ASN A N 1
ATOM 1185 C CA . ASN A 1 155 ? -14.139 -9.969 28.764 1.00 60.25 155 ASN A CA 1
ATOM 1186 C C . ASN A 1 155 ? -14.422 -9.391 27.382 1.00 60.25 155 ASN A C 1
ATOM 1188 O O . ASN A 1 155 ? -14.658 -10.129 26.428 1.00 60.25 155 ASN A O 1
ATOM 1192 N N . HIS A 1 156 ? -14.373 -8.064 27.260 1.00 62.22 156 HIS A N 1
ATOM 1193 C CA . HIS A 1 156 ? -14.462 -7.434 25.951 1.00 62.22 156 HIS A CA 1
ATOM 1194 C C . HIS A 1 156 ? -13.188 -7.770 25.148 1.00 62.22 156 HIS A C 1
ATOM 1196 O O . HIS A 1 156 ? -12.083 -7.455 25.606 1.00 62.22 156 HIS A O 1
ATOM 1202 N N . PRO A 1 157 ? -13.291 -8.400 23.965 1.00 64.19 157 PRO A N 1
ATOM 1203 C CA . PRO A 1 157 ? -12.134 -8.818 23.159 1.00 64.19 157 PRO A CA 1
ATOM 1204 C C . PRO A 1 157 ? -11.215 -7.651 22.747 1.00 64.19 157 PRO A C 1
ATOM 1206 O O . PRO A 1 157 ? -10.049 -7.849 22.407 1.00 64.19 157 PRO A O 1
ATOM 1209 N N . PHE A 1 158 ? -11.696 -6.409 22.862 1.00 69.38 158 PHE A N 1
ATOM 1210 C CA . PHE A 1 158 ? -10.930 -5.185 22.623 1.00 69.38 158 PHE A CA 1
ATOM 1211 C C . PHE A 1 158 ? -10.140 -4.665 23.840 1.00 69.38 158 PHE A C 1
ATOM 1213 O O . PHE A 1 158 ? -9.522 -3.605 23.751 1.00 69.38 158 PHE A O 1
ATOM 1220 N N . HIS A 1 159 ? -10.094 -5.379 24.974 1.00 64.81 159 HIS A N 1
ATOM 1221 C CA . HIS A 1 159 ? -9.315 -4.942 26.146 1.00 64.81 159 HIS A CA 1
ATOM 1222 C C . HIS 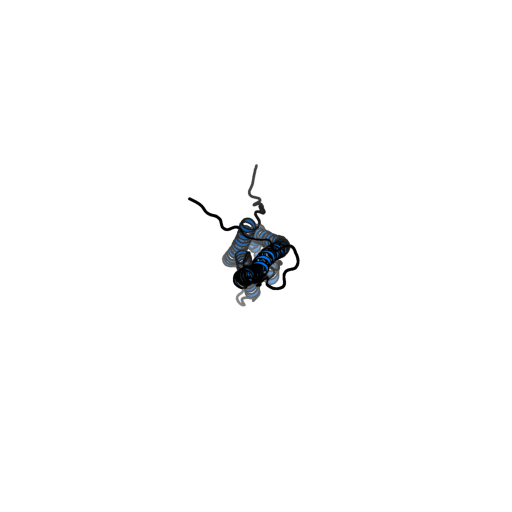A 1 159 ? -7.794 -4.907 25.909 1.00 64.81 159 HIS A C 1
ATOM 1224 O O . HIS A 1 159 ? -7.094 -4.150 26.584 1.00 64.81 159 HIS A O 1
ATOM 1230 N N . ARG A 1 160 ? -7.266 -5.664 24.936 1.00 71.88 160 ARG A N 1
ATOM 1231 C CA . ARG A 1 160 ? -5.849 -5.614 24.527 1.00 71.88 160 ARG A CA 1
ATOM 1232 C C . ARG A 1 160 ? -5.631 -4.642 23.368 1.00 71.88 160 ARG A C 1
ATOM 1234 O O . ARG A 1 160 ? -5.245 -5.024 22.269 1.00 71.88 160 ARG A O 1
ATOM 1241 N N . LEU A 1 161 ? -5.856 -3.352 23.626 1.00 72.88 161 LEU A N 1
ATOM 1242 C CA . LEU A 1 161 ? -5.651 -2.279 22.637 1.00 72.88 161 LEU A CA 1
ATOM 1243 C C . LEU A 1 161 ? -4.213 -2.218 22.085 1.00 72.88 161 LEU A C 1
ATOM 1245 O O . LEU A 1 161 ? -3.999 -1.699 20.988 1.00 72.88 161 LEU A O 1
ATOM 1249 N N . SER A 1 162 ? -3.233 -2.770 22.810 1.00 77.25 162 SER A N 1
ATOM 1250 C CA . SER A 1 162 ? -1.840 -2.901 22.362 1.00 77.25 162 SER A CA 1
ATOM 1251 C C . SER A 1 162 ? -1.708 -3.668 21.049 1.00 77.25 162 SER A C 1
ATOM 1253 O O . SER A 1 162 ? -0.940 -3.258 20.180 1.00 77.25 162 SER A O 1
ATOM 1255 N N . ASP A 1 163 ? -2.488 -4.734 20.880 1.00 76.75 163 ASP A N 1
ATOM 1256 C CA . ASP A 1 163 ? -2.344 -5.664 19.759 1.00 76.75 163 ASP A CA 1
ATOM 1257 C C . ASP A 1 163 ? -2.852 -4.998 18.467 1.00 76.75 163 ASP A C 1
ATOM 1259 O O . ASP A 1 163 ? -2.201 -5.045 17.420 1.00 76.75 163 ASP A O 1
ATOM 1263 N N . TYR A 1 164 ? -3.945 -4.235 18.580 1.00 78.56 164 TYR A N 1
ATOM 1264 C CA . TYR A 1 164 ? -4.468 -3.385 17.507 1.00 78.56 164 TYR A CA 1
ATOM 1265 C C . TYR A 1 164 ? -3.537 -2.217 17.179 1.00 78.56 164 TYR A C 1
ATOM 12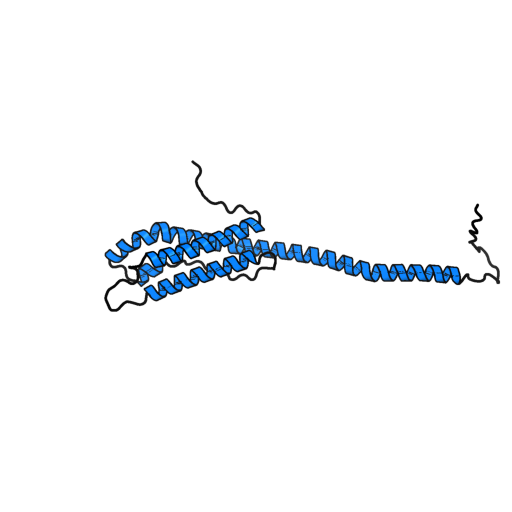67 O O . TYR A 1 164 ? -3.384 -1.862 16.013 1.00 78.56 164 TYR A O 1
ATOM 1275 N N . THR A 1 165 ? -2.880 -1.640 18.189 1.00 83.56 165 THR A N 1
ATOM 1276 C CA . THR A 1 165 ? -1.890 -0.574 17.977 1.00 83.56 165 THR A CA 1
ATOM 1277 C C . THR A 1 165 ? -0.718 -1.094 17.149 1.00 83.56 165 THR A C 1
ATOM 1279 O O . THR A 1 165 ? -0.355 -0.475 16.155 1.00 83.56 165 THR A O 1
ATOM 1282 N N . THR A 1 166 ? -0.190 -2.277 17.486 1.00 82.25 166 THR A N 1
ATOM 1283 C CA . THR A 1 166 ? 0.892 -2.917 16.721 1.00 82.25 166 THR A CA 1
ATOM 1284 C C . THR A 1 166 ? 0.467 -3.250 15.288 1.00 82.25 166 THR A C 1
ATOM 1286 O O . THR A 1 166 ? 1.231 -3.025 14.350 1.00 82.25 166 THR A O 1
ATOM 1289 N N . ALA A 1 167 ? -0.757 -3.745 15.084 1.00 80.06 167 ALA A N 1
ATOM 1290 C CA . ALA A 1 167 ? -1.275 -4.001 13.741 1.00 80.06 167 ALA A CA 1
ATOM 1291 C C . ALA A 1 167 ? -1.382 -2.709 12.905 1.00 80.06 167 ALA A C 1
ATOM 1293 O O . ALA A 1 167 ? -0.960 -2.688 11.748 1.00 80.06 167 ALA A O 1
ATOM 1294 N N . LEU A 1 168 ? -1.876 -1.615 13.495 1.00 83.44 168 LEU A N 1
ATOM 1295 C CA . LEU A 1 168 ? -1.952 -0.305 12.839 1.00 83.44 168 LEU A CA 1
ATOM 1296 C C . LEU A 1 168 ? -0.564 0.282 12.542 1.00 83.44 168 LEU A C 1
ATOM 1298 O O . LEU A 1 168 ? -0.371 0.854 11.470 1.00 83.44 168 LEU A O 1
ATOM 1302 N N . ASP A 1 169 ? 0.411 0.103 13.435 1.00 84.19 169 ASP A N 1
ATOM 1303 C CA . ASP A 1 169 ? 1.800 0.530 13.217 1.00 84.19 169 ASP A CA 1
ATOM 1304 C C . ASP A 1 169 ? 2.427 -0.180 12.010 1.00 84.19 169 ASP A C 1
ATOM 1306 O O . ASP A 1 169 ? 3.090 0.455 11.187 1.00 84.19 169 ASP A O 1
ATOM 1310 N N . ASN A 1 170 ? 2.164 -1.480 11.853 1.00 82.44 170 ASN A N 1
ATOM 1311 C CA . ASN A 1 170 ? 2.634 -2.252 10.703 1.00 82.44 170 ASN A CA 1
ATOM 1312 C C . ASN A 1 170 ? 2.006 -1.766 9.387 1.00 82.44 170 ASN A C 1
ATOM 1314 O O . ASN A 1 170 ? 2.713 -1.628 8.386 1.00 82.44 170 ASN A O 1
ATOM 1318 N N . VAL A 1 171 ? 0.704 -1.453 9.387 1.00 84.06 171 VAL A N 1
ATOM 1319 C CA . VAL A 1 171 ? 0.014 -0.871 8.220 1.00 84.06 171 VAL A CA 1
ATOM 1320 C C . VAL A 1 171 ? 0.593 0.504 7.875 1.00 84.06 171 VAL A C 1
ATOM 1322 O O . VAL A 1 171 ? 0.883 0.776 6.707 1.00 84.06 171 VAL A O 1
ATOM 1325 N N . GLU A 1 172 ? 0.808 1.365 8.874 1.00 85.50 172 GLU A N 1
ATOM 1326 C CA . GLU A 1 172 ? 1.391 2.696 8.683 1.00 85.50 172 GLU A CA 1
ATOM 1327 C C . GLU A 1 172 ? 2.805 2.603 8.089 1.00 85.50 172 GLU A C 1
ATOM 1329 O O . GLU A 1 172 ? 3.103 3.272 7.094 1.00 85.50 172 GLU A O 1
ATOM 1334 N N . LEU A 1 173 ? 3.656 1.736 8.644 1.00 82.06 173 LEU A N 1
ATOM 1335 C CA . LEU A 1 173 ? 5.018 1.511 8.163 1.00 82.06 173 LEU A CA 1
ATOM 1336 C C . LEU A 1 173 ? 5.033 0.963 6.732 1.00 82.06 173 LEU A C 1
ATOM 1338 O O . LEU A 1 173 ? 5.799 1.437 5.890 1.00 82.06 173 LEU A O 1
ATOM 1342 N N . ALA A 1 174 ? 4.169 -0.009 6.426 1.00 82.94 174 ALA A N 1
ATOM 1343 C CA . ALA A 1 174 ? 4.051 -0.556 5.081 1.00 82.94 174 ALA A CA 1
ATOM 1344 C C . ALA A 1 174 ? 3.644 0.532 4.076 1.00 82.94 174 ALA A C 1
ATOM 1346 O O . ALA A 1 174 ? 4.287 0.667 3.034 1.00 82.94 174 ALA A O 1
ATOM 1347 N N . ALA A 1 175 ? 2.659 1.372 4.412 1.00 82.88 175 ALA A N 1
ATOM 1348 C CA . ALA A 1 175 ? 2.230 2.481 3.563 1.00 82.88 175 ALA A CA 1
ATOM 1349 C C . ALA A 1 175 ? 3.355 3.505 3.336 1.00 82.88 175 ALA A C 1
ATOM 1351 O O . ALA A 1 175 ? 3.582 3.933 2.202 1.00 82.88 175 ALA A O 1
ATOM 1352 N N . GLN A 1 176 ? 4.106 3.862 4.383 1.00 85.00 176 GLN A N 1
ATOM 1353 C CA . GLN A 1 176 ? 5.263 4.756 4.274 1.00 85.00 176 GLN A CA 1
ATOM 1354 C C . GLN A 1 176 ? 6.350 4.187 3.355 1.00 85.00 1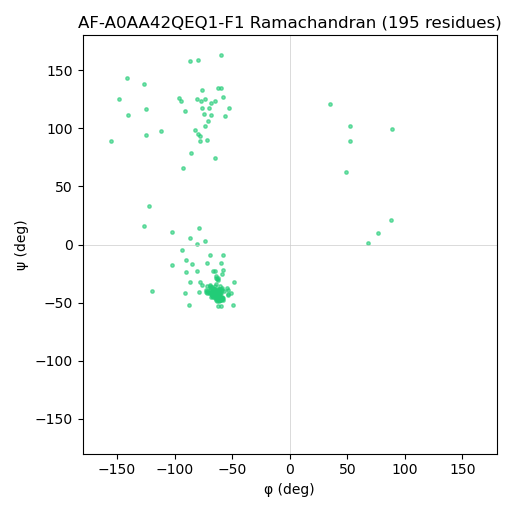76 GLN A C 1
ATOM 1356 O O . GLN A 1 176 ? 6.883 4.915 2.515 1.00 85.00 176 GLN A O 1
ATOM 1361 N N . ASN A 1 177 ? 6.637 2.887 3.453 1.00 82.44 177 ASN A N 1
ATOM 1362 C CA . ASN A 1 177 ? 7.610 2.221 2.589 1.00 82.44 177 ASN A CA 1
ATOM 1363 C C . ASN A 1 177 ? 7.202 2.280 1.109 1.00 82.44 177 ASN A C 1
ATOM 1365 O O . ASN A 1 177 ? 8.054 2.542 0.255 1.00 82.44 177 ASN A O 1
ATOM 1369 N N . VAL A 1 178 ? 5.911 2.115 0.793 1.00 83.88 178 VAL A N 1
ATOM 1370 C CA . VAL A 1 178 ? 5.424 2.262 -0.590 1.00 83.88 178 VAL A CA 1
ATOM 1371 C C . VAL A 1 178 ? 5.595 3.696 -1.085 1.00 83.88 178 VAL A C 1
ATOM 1373 O O . VAL A 1 178 ? 6.108 3.914 -2.182 1.00 83.88 178 VAL A O 1
ATOM 1376 N N . LEU A 1 179 ? 5.221 4.689 -0.274 1.00 84.00 179 LEU A N 1
ATOM 1377 C CA . LEU A 1 179 ? 5.365 6.103 -0.635 1.00 84.00 179 LEU A CA 1
ATOM 1378 C C . LEU A 1 179 ? 6.836 6.486 -0.854 1.00 84.00 179 LEU A C 1
ATOM 1380 O O . LEU A 1 179 ? 7.149 7.208 -1.802 1.00 84.00 179 LEU A O 1
ATOM 1384 N N . LEU A 1 180 ? 7.753 5.961 -0.036 1.00 84.25 180 LEU A N 1
ATOM 1385 C CA . LEU A 1 180 ? 9.194 6.146 -0.210 1.00 84.25 180 LEU A CA 1
ATOM 1386 C C . LEU A 1 180 ? 9.686 5.527 -1.528 1.00 84.25 180 LEU A C 1
AT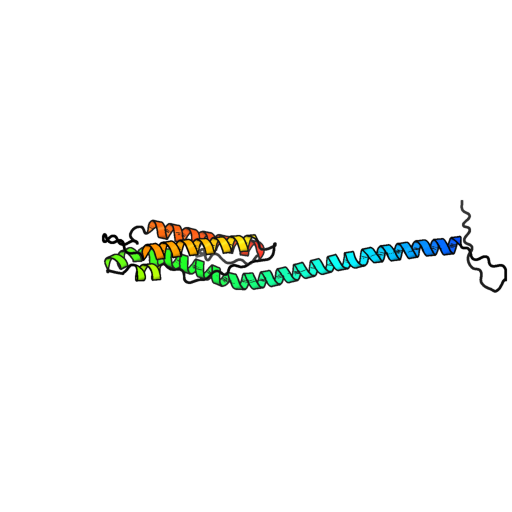OM 1388 O O . LEU A 1 180 ? 10.472 6.152 -2.243 1.00 84.25 180 LEU A O 1
ATOM 1392 N N . ALA A 1 181 ? 9.226 4.319 -1.865 1.00 82.25 181 ALA A N 1
ATOM 1393 C CA . ALA A 1 181 ? 9.565 3.659 -3.124 1.00 82.25 181 ALA A CA 1
ATOM 1394 C C . ALA A 1 181 ? 9.054 4.457 -4.335 1.00 82.25 181 ALA A C 1
ATOM 1396 O O . ALA A 1 181 ? 9.809 4.682 -5.284 1.00 82.25 181 ALA A O 1
ATOM 1397 N N . ILE A 1 182 ? 7.820 4.971 -4.269 1.00 80.69 182 ILE A N 1
ATOM 1398 C CA . ILE A 1 182 ? 7.252 5.851 -5.298 1.00 80.69 182 ILE A CA 1
ATOM 1399 C C . ILE A 1 182 ? 8.087 7.129 -5.432 1.00 80.69 182 ILE A C 1
ATOM 1401 O O . ILE A 1 182 ? 8.463 7.484 -6.550 1.00 80.69 182 ILE A O 1
ATOM 1405 N N . LYS A 1 183 ? 8.435 7.794 -4.322 1.00 82.88 183 LYS A N 1
ATOM 1406 C CA . LYS A 1 183 ? 9.266 9.011 -4.332 1.00 82.88 183 LYS A CA 1
ATOM 1407 C C . LYS A 1 183 ? 10.626 8.761 -4.983 1.00 82.88 183 LYS A C 1
ATOM 1409 O O . LYS A 1 183 ? 11.043 9.540 -5.835 1.00 82.88 183 LYS A O 1
ATOM 1414 N N . LYS A 1 184 ? 11.300 7.659 -4.637 1.00 78.38 184 LYS A N 1
ATOM 1415 C CA . LYS A 1 184 ? 12.602 7.292 -5.222 1.00 78.38 184 LYS A CA 1
ATOM 1416 C C . LYS A 1 184 ? 12.529 7.050 -6.732 1.00 78.38 184 LYS A C 1
ATOM 1418 O O . LYS A 1 184 ? 13.456 7.426 -7.439 1.00 78.38 184 LYS A O 1
ATOM 1423 N N . LEU A 1 185 ? 11.455 6.427 -7.216 1.00 73.88 185 LEU A N 1
ATOM 1424 C CA . LEU A 1 185 ? 11.322 6.036 -8.625 1.00 73.88 185 LEU A CA 1
ATOM 1425 C C . LEU A 1 185 ? 10.752 7.141 -9.520 1.00 73.88 185 LEU A C 1
ATOM 1427 O O . LEU A 1 185 ? 11.104 7.218 -10.694 1.00 73.88 185 LEU A O 1
ATOM 1431 N N . THR A 1 186 ? 9.880 7.995 -8.986 1.00 72.25 186 THR A N 1
ATOM 1432 C CA . THR A 1 186 ? 9.205 9.049 -9.763 1.00 72.25 186 THR A CA 1
ATOM 1433 C C . THR A 1 186 ? 9.797 10.438 -9.551 1.00 72.25 186 THR A C 1
ATOM 1435 O O . THR A 1 186 ? 9.525 11.336 -10.342 1.00 72.25 186 THR A O 1
ATOM 1438 N N . GLY A 1 187 ? 10.575 10.641 -8.483 1.00 69.62 187 GLY A N 1
ATOM 1439 C CA . GLY A 1 187 ? 11.045 11.963 -8.067 1.00 69.62 187 GLY A CA 1
ATOM 1440 C C . GLY A 1 1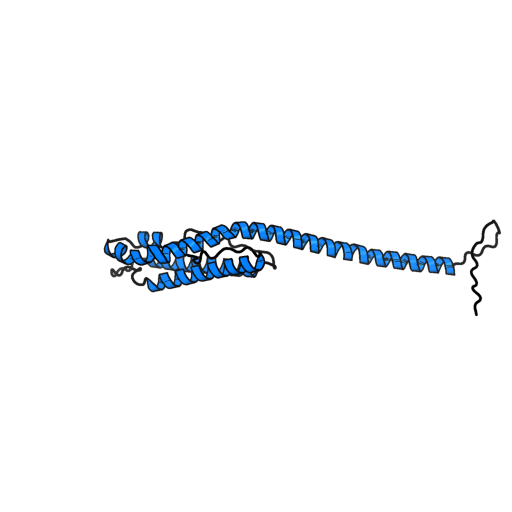87 ? 9.934 12.882 -7.547 1.00 69.62 187 GLY A C 1
ATOM 1441 O O . GLY A 1 187 ? 10.217 14.023 -7.192 1.00 69.62 187 GLY A O 1
ATOM 1442 N N . ILE A 1 188 ? 8.683 12.409 -7.484 1.00 69.88 188 ILE A N 1
ATOM 1443 C CA . ILE A 1 188 ? 7.567 13.175 -6.934 1.00 69.88 188 ILE A CA 1
ATOM 1444 C C . ILE A 1 188 ? 7.784 13.281 -5.428 1.00 69.88 188 ILE A C 1
ATOM 1446 O O . ILE A 1 188 ? 7.797 12.270 -4.717 1.00 69.88 188 ILE A O 1
ATOM 1450 N N . ASP A 1 189 ? 7.951 14.507 -4.933 1.00 63.16 189 ASP A N 1
ATOM 1451 C CA . ASP A 1 189 ? 7.938 14.739 -3.500 1.00 63.16 189 ASP A CA 1
ATOM 1452 C C . ASP A 1 189 ? 6.503 14.627 -2.994 1.00 63.16 189 ASP A C 1
ATOM 1454 O O . ASP A 1 189 ? 5.680 15.523 -3.162 1.00 63.16 189 ASP A O 1
ATOM 1458 N N . LEU A 1 190 ? 6.203 13.480 -2.394 1.00 64.31 190 LEU A N 1
ATOM 1459 C CA . LEU A 1 190 ? 4.896 13.188 -1.821 1.00 64.31 190 LEU A CA 1
ATOM 1460 C C . LEU A 1 190 ? 4.680 13.845 -0.457 1.00 64.31 190 LEU A C 1
ATOM 1462 O O . LEU A 1 190 ? 3.739 13.462 0.233 1.00 64.31 190 LEU A O 1
ATOM 1466 N N . GLY A 1 191 ? 5.535 14.810 -0.090 1.00 46.78 191 GLY A N 1
ATOM 1467 C CA . GLY A 1 191 ? 5.275 15.796 0.947 1.00 46.78 191 GLY A CA 1
ATOM 1468 C C . GLY A 1 191 ? 4.839 15.164 2.259 1.00 46.78 191 GLY A C 1
ATOM 1469 O O . GLY A 1 191 ? 3.650 15.023 2.543 1.00 46.78 191 GLY A O 1
ATOM 1470 N N . GLY A 1 192 ? 5.815 14.845 3.105 1.00 44.19 192 GLY A N 1
ATOM 1471 C CA . GLY A 1 192 ? 5.549 14.840 4.532 1.00 44.19 192 GLY A CA 1
ATOM 1472 C C . GLY A 1 192 ? 5.035 16.226 4.909 1.00 44.19 192 GLY A C 1
ATOM 1473 O O . GLY A 1 192 ? 5.781 17.200 4.870 1.00 44.19 192 GLY A O 1
ATOM 1474 N N . HIS A 1 193 ? 3.756 16.314 5.265 1.00 38.25 193 HIS A N 1
ATOM 1475 C CA . HIS A 1 193 ? 3.267 17.354 6.158 1.00 38.25 193 HIS A CA 1
ATOM 1476 C C . HIS A 1 193 ? 3.936 17.116 7.524 1.00 38.25 193 HIS A C 1
ATOM 1478 O O . HIS A 1 193 ? 3.333 16.587 8.452 1.00 38.25 193 HIS A O 1
ATOM 1484 N N . GLU A 1 194 ? 5.219 17.447 7.625 1.00 42.78 194 GLU A N 1
ATOM 1485 C CA . GLU A 1 194 ? 5.912 17.671 8.885 1.00 42.78 194 GLU A CA 1
ATOM 1486 C C . GLU A 1 194 ? 6.246 19.163 8.948 1.00 42.78 194 GLU A C 1
ATOM 1488 O O . GLU A 1 194 ? 7.149 19.652 8.283 1.00 42.78 194 GLU A O 1
ATOM 1493 N N . GLN A 1 195 ? 5.366 19.863 9.671 1.00 45.75 195 GLN A N 1
ATOM 1494 C CA . GLN A 1 195 ? 5.562 21.067 10.486 1.00 45.75 195 GLN A CA 1
ATOM 1495 C C . GLN A 1 195 ? 6.575 22.133 10.025 1.00 45.75 195 GLN A C 1
ATOM 1497 O O . GLN A 1 195 ? 7.783 21.920 10.010 1.00 45.75 195 GLN A O 1
ATOM 1502 N N . GLY A 1 196 ? 6.066 23.354 9.822 1.00 37.59 196 GLY A N 1
ATOM 1503 C CA . GLY A 1 196 ? 6.875 24.558 9.654 1.00 37.59 196 GLY A CA 1
ATOM 1504 C C . GLY A 1 196 ? 6.125 25.841 10.024 1.00 37.59 196 GLY A C 1
ATOM 1505 O O . GLY A 1 196 ? 5.577 26.488 9.139 1.00 37.59 196 GLY A O 1
ATOM 1506 N N . SER A 1 197 ? 6.229 26.183 11.316 1.00 36.06 197 SER A N 1
ATOM 1507 C CA . SER A 1 197 ? 5.990 27.471 12.002 1.00 36.06 197 SER A CA 1
ATOM 1508 C C . SER A 1 197 ? 4.576 27.930 12.353 1.00 36.06 197 SER A C 1
ATOM 1510 O O . SER A 1 197 ? 3.640 27.802 11.542 1.00 36.06 197 SER A O 1
#

Foldseek 3Di:
DDDDPPDDDPDDDDPPPDDPVVVVVVVVVVVVVVVVCCVVVVVVVVVVVVVVVVVVVLVVVLVVVCVVQVVLLVLQLVLLCCCLPPVLVCVVVCVVVPNALVVSLVSLQRPGDRDQDPGPPLQVQLNVLSVQLNVLNVVLNVLSVVQNPDDPPPDRSCPPSVVNNVSSVSNNVSSVSNVVSCCVSVVDPPDDPDDDD